Protein AF-A0A974NTB9-F1 (afdb_monomer_lite)

Radius of gyration: 24.03 Å; chains: 1; bounding box: 53×77×72 Å

pLDDT: mean 85.05, std 16.04, range [26.31, 97.0]

Foldseek 3Di:
DKDKDFAQPDAFDKDADPVVRDIDTDDDDPPGGDMKMKDKDKDPDADPPDPPHTWIKIFDIPPCDVVNVQVVVLVVLVVVVVVDVPPQWDFDPVQDADPVRHGDTDHDRDGDDWFFDFAVVNQVQQQQWDWPWKKFKDADPQDDDPPHNVDGDGIDIDIDDDDPVDQDNRNLVVQLVVLLVCCVPGQKMWIWTCGNVDNDIDIWMAGSNGRTTPDQPRGHKDWDFPPPPPPDDDDDDDDGDGTIITTID

Structure (mmCIF, N/CA/C/O backbone):
data_AF-A0A974NTB9-F1
#
_entry.id   AF-A0A974NTB9-F1
#
loop_
_atom_site.group_PDB
_atom_site.id
_atom_site.type_symbol
_atom_site.label_atom_id
_atom_site.label_alt_id
_atom_site.label_comp_id
_atom_site.label_asym_id
_atom_site.label_entity_id
_atom_site.label_seq_id
_atom_site.pdbx_PDB_ins_code
_atom_site.Cartn_x
_atom_site.Cartn_y
_atom_site.Cartn_z
_atom_site.occupancy
_atom_site.B_iso_or_equiv
_atom_site.auth_seq_id
_atom_site.auth_comp_id
_atom_site.auth_asym_id
_atom_site.auth_atom_id
_atom_site.p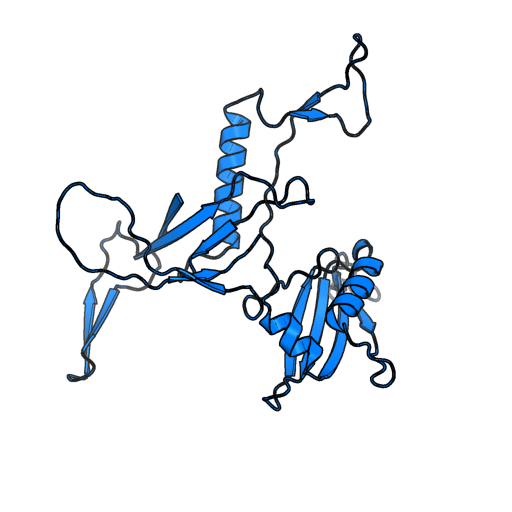dbx_PDB_model_num
ATOM 1 N N . MET A 1 1 ? 0.731 5.681 -18.892 1.00 89.06 1 MET A N 1
ATOM 2 C CA . MET A 1 1 ? 2.210 5.642 -18.924 1.00 89.06 1 MET A CA 1
ATOM 3 C C . MET A 1 1 ? 2.671 4.191 -18.866 1.00 89.06 1 MET A C 1
ATOM 5 O O . MET A 1 1 ? 2.022 3.411 -18.182 1.00 89.06 1 MET A O 1
ATOM 9 N N . LEU A 1 2 ? 3.744 3.827 -19.576 1.00 91.06 2 LEU A N 1
ATOM 10 C CA . LEU A 1 2 ? 4.391 2.510 -19.483 1.00 91.06 2 LEU A CA 1
ATOM 11 C C . LEU A 1 2 ? 5.693 2.658 -18.691 1.00 91.06 2 LEU A C 1
ATOM 13 O O . LEU A 1 2 ? 6.529 3.480 -19.057 1.00 91.06 2 LEU A O 1
ATOM 17 N N . VAL A 1 3 ? 5.868 1.864 -17.638 1.00 89.81 3 VAL A N 1
ATOM 18 C CA . VAL A 1 3 ? 7.123 1.785 -16.877 1.00 89.81 3 VAL A CA 1
ATOM 19 C C . VAL A 1 3 ? 7.758 0.435 -17.153 1.00 89.81 3 VAL A C 1
ATOM 21 O O . VAL A 1 3 ? 7.108 -0.594 -16.982 1.00 89.81 3 VAL A O 1
ATOM 24 N N . ARG A 1 4 ? 9.018 0.440 -17.592 1.00 90.94 4 ARG A N 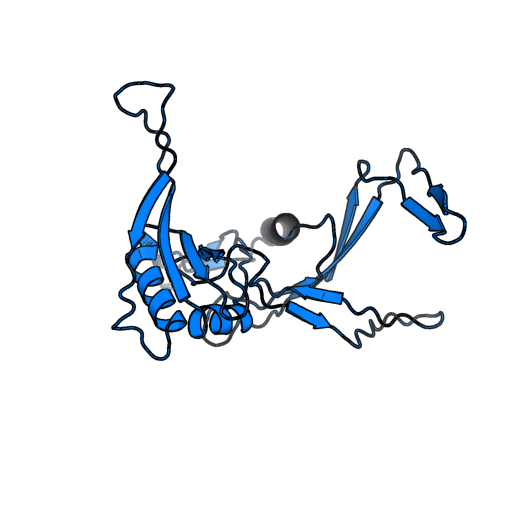1
ATOM 25 C CA . ARG A 1 4 ? 9.790 -0.776 -17.862 1.00 90.94 4 ARG A CA 1
ATOM 26 C C . ARG A 1 4 ? 10.899 -0.908 -16.827 1.00 90.94 4 ARG A C 1
ATOM 28 O O . ARG A 1 4 ? 11.559 0.071 -16.489 1.00 90.94 4 ARG A O 1
ATOM 35 N N . HIS A 1 5 ? 11.074 -2.116 -16.318 1.00 89.50 5 HIS A N 1
ATOM 36 C CA . HIS A 1 5 ? 12.128 -2.490 -15.390 1.00 89.50 5 HIS A CA 1
ATOM 37 C C . HIS A 1 5 ? 12.939 -3.616 -16.025 1.00 89.50 5 HIS A C 1
ATOM 39 O O . HIS A 1 5 ? 12.368 -4.620 -16.451 1.00 89.50 5 HIS A O 1
ATOM 45 N N . SER A 1 6 ? 14.255 -3.436 -16.098 1.00 90.75 6 SER A N 1
ATOM 46 C CA . SER A 1 6 ? 15.184 -4.453 -16.584 1.00 90.75 6 SER A CA 1
ATOM 47 C C . SER A 1 6 ? 16.042 -4.931 -15.420 1.00 90.75 6 SER A C 1
ATOM 49 O O . SER A 1 6 ? 16.684 -4.121 -14.753 1.00 90.75 6 SER A O 1
ATOM 51 N N . ASP A 1 7 ? 16.035 -6.238 -15.170 1.00 90.12 7 ASP A N 1
ATOM 52 C CA . ASP A 1 7 ? 16.796 -6.863 -14.090 1.00 90.12 7 ASP A CA 1
ATOM 53 C C . ASP A 1 7 ? 17.803 -7.869 -14.652 1.00 90.12 7 ASP A C 1
ATOM 55 O O . ASP A 1 7 ? 17.428 -8.906 -15.206 1.00 90.12 7 ASP A O 1
ATOM 59 N N . LYS A 1 8 ? 19.099 -7.599 -14.475 1.00 91.06 8 LYS A N 1
ATOM 60 C CA . LYS A 1 8 ? 20.173 -8.516 -14.889 1.00 91.06 8 LYS A CA 1
ATOM 61 C C . LYS A 1 8 ? 20.174 -9.823 -14.099 1.00 91.06 8 LYS A C 1
ATOM 63 O O . LYS A 1 8 ? 20.576 -10.848 -14.642 1.00 91.06 8 LYS A O 1
ATOM 68 N N . HIS A 1 9 ? 19.680 -9.811 -12.864 1.00 90.12 9 HIS A N 1
ATOM 69 C CA . HIS A 1 9 ? 19.649 -10.966 -11.965 1.00 90.12 9 HIS A CA 1
ATOM 70 C C . HIS A 1 9 ? 18.369 -11.797 -12.072 1.00 90.12 9 HIS A C 1
ATOM 72 O O . HIS A 1 9 ? 18.251 -12.825 -11.407 1.00 90.12 9 HIS A O 1
ATOM 78 N N . SER A 1 10 ? 17.425 -11.385 -12.921 1.00 90.31 10 SER A N 1
ATOM 79 C CA . SER A 1 10 ? 16.253 -12.195 -13.263 1.00 90.31 10 SER A CA 1
ATOM 80 C C . SER A 1 10 ? 16.651 -13.582 -13.787 1.00 90.31 10 SER A C 1
ATOM 82 O O . SER A 1 10 ? 17.777 -13.798 -14.235 1.00 90.31 10 SER A O 1
ATOM 84 N N . ALA A 1 11 ? 15.729 -14.539 -13.755 1.00 90.56 11 ALA A N 1
ATOM 85 C CA . ALA A 1 11 ? 15.963 -15.827 -14.396 1.00 90.56 11 ALA A CA 1
ATOM 86 C C . ALA A 1 11 ? 16.069 -15.681 -15.925 1.00 90.56 11 ALA A C 1
ATOM 88 O O . ALA A 1 11 ? 15.574 -14.716 -16.513 1.00 90.56 11 ALA A O 1
ATOM 89 N N . GLU A 1 12 ? 16.706 -16.662 -16.557 1.00 92.12 12 GLU A N 1
ATOM 90 C CA . GLU A 1 12 ? 16.688 -16.812 -18.011 1.00 92.12 12 GLU A CA 1
ATOM 91 C C . GLU A 1 12 ? 15.272 -17.092 -18.522 1.00 92.12 12 GLU A C 1
ATOM 93 O O . GLU A 1 12 ? 14.427 -17.628 -17.799 1.00 92.12 12 GLU A O 1
ATOM 98 N N . SER A 1 13 ? 15.004 -16.746 -19.783 1.00 91.00 13 SER A N 1
ATOM 99 C CA . SER A 1 13 ? 13.715 -17.079 -20.397 1.00 91.00 13 SER A CA 1
ATOM 100 C C . SER A 1 13 ? 13.677 -18.570 -20.716 1.00 91.00 13 SER A C 1
ATOM 102 O O . SER A 1 13 ? 14.547 -19.073 -21.425 1.00 91.00 13 SER A O 1
ATOM 104 N N . VAL A 1 14 ? 12.672 -19.278 -20.202 1.00 93.75 14 VAL A N 1
ATOM 105 C CA . VAL A 1 14 ? 12.508 -20.722 -20.402 1.00 93.75 14 VAL A CA 1
ATOM 106 C C . VAL A 1 14 ? 11.176 -20.991 -21.088 1.00 93.75 14 VAL A C 1
ATOM 108 O O . VAL A 1 14 ? 10.131 -20.555 -20.606 1.00 93.75 14 VAL A O 1
ATOM 111 N N . TYR A 1 15 ? 11.216 -21.734 -22.192 1.00 94.50 15 TYR A N 1
ATOM 112 C CA . TYR A 1 15 ? 10.028 -22.252 -22.866 1.00 94.50 15 TYR A CA 1
ATOM 113 C C . TYR A 1 15 ? 9.963 -23.760 -22.669 1.00 94.50 15 TYR A C 1
ATOM 115 O O . TYR A 1 15 ? 10.923 -24.466 -22.977 1.00 94.50 15 TYR A O 1
ATOM 123 N N . SER A 1 16 ? 8.838 -24.242 -22.152 1.00 95.50 16 SER A N 1
ATOM 124 C CA . SER A 1 16 ? 8.601 -25.664 -21.911 1.00 95.50 16 SER A CA 1
ATOM 125 C C . SER A 1 16 ? 7.601 -26.213 -22.920 1.00 95.50 16 SER A C 1
ATOM 127 O O . SER A 1 16 ? 6.542 -25.617 -23.127 1.00 95.50 16 SER A O 1
ATOM 129 N N . ASP A 1 17 ? 7.911 -27.365 -23.503 1.00 95.62 17 ASP A N 1
ATOM 130 C CA . ASP A 1 17 ? 6.951 -28.182 -24.234 1.00 95.62 17 ASP A CA 1
ATOM 131 C C . ASP A 1 17 ? 6.450 -29.291 -23.304 1.00 95.62 17 ASP A C 1
ATOM 133 O O . ASP A 1 17 ? 7.157 -30.244 -22.982 1.00 95.62 17 ASP A O 1
ATOM 137 N N . ILE A 1 18 ? 5.204 -29.132 -22.856 1.00 95.62 18 ILE A N 1
ATOM 138 C CA . ILE A 1 18 ? 4.559 -30.023 -21.886 1.00 95.62 18 ILE A CA 1
ATOM 139 C C . ILE A 1 18 ? 4.354 -31.426 -22.475 1.00 95.62 18 ILE A C 1
ATOM 141 O O . ILE A 1 18 ? 4.335 -32.400 -21.729 1.00 95.62 18 ILE A O 1
ATOM 145 N N . LEU A 1 19 ? 4.187 -31.547 -23.798 1.00 95.31 19 LEU A N 1
ATOM 146 C CA . LEU A 1 19 ? 3.919 -32.835 -24.441 1.00 95.31 19 LEU A CA 1
ATOM 147 C C . LEU A 1 19 ? 5.192 -33.668 -24.597 1.00 95.31 19 LEU A C 1
ATOM 149 O O . LEU A 1 19 ? 5.129 -34.890 -24.477 1.00 95.31 19 LEU A O 1
ATOM 153 N N . SER A 1 20 ? 6.327 -33.018 -24.864 1.00 94.31 20 SER A N 1
ATOM 154 C CA . SER A 1 20 ? 7.627 -33.688 -24.979 1.00 94.31 20 SER A CA 1
ATOM 155 C C . SER A 1 20 ? 8.418 -33.750 -23.668 1.00 94.31 20 SER A C 1
ATOM 157 O O . SER A 1 20 ? 9.458 -34.402 -23.641 1.00 94.31 20 SER A O 1
ATOM 159 N N . ASP A 1 21 ? 7.935 -33.107 -22.599 1.00 94.31 21 ASP A N 1
ATOM 160 C CA . ASP A 1 21 ? 8.629 -32.958 -21.308 1.00 94.31 21 ASP A CA 1
ATOM 161 C C . ASP A 1 21 ? 10.043 -32.362 -21.461 1.00 94.31 21 ASP A C 1
ATOM 163 O O . ASP A 1 21 ? 11.003 -32.740 -20.790 1.00 94.31 21 ASP A O 1
ATOM 167 N N . THR A 1 22 ? 10.188 -31.419 -22.397 1.00 96.06 22 THR A N 1
ATOM 168 C CA . THR A 1 22 ? 11.455 -30.726 -22.658 1.00 96.06 22 THR A CA 1
ATOM 169 C C . THR A 1 22 ? 11.338 -29.230 -22.397 1.00 96.06 22 THR A C 1
ATOM 171 O O . THR A 1 22 ? 10.252 -28.643 -22.411 1.00 96.06 22 THR A O 1
ATOM 174 N N . PHE A 1 23 ? 12.476 -28.579 -22.153 1.00 95.81 23 PHE A N 1
ATOM 175 C CA . PHE A 1 23 ? 12.545 -27.127 -22.049 1.00 95.81 23 PHE A CA 1
ATOM 176 C C . PHE A 1 23 ? 13.759 -26.569 -22.788 1.00 95.81 23 PHE A C 1
ATOM 178 O O . PHE A 1 23 ? 14.823 -27.183 -22.829 1.00 95.81 23 PHE A O 1
ATOM 185 N N . THR A 1 24 ? 13.596 -25.374 -23.351 1.00 96.25 24 THR A N 1
ATOM 186 C CA . THR A 1 24 ? 14.675 -24.592 -23.960 1.00 96.25 24 THR A CA 1
ATOM 187 C C . THR A 1 24 ? 14.884 -23.330 -23.138 1.00 96.25 24 THR A C 1
ATOM 189 O O . THR A 1 24 ? 13.954 -22.543 -22.952 1.00 96.25 24 THR A O 1
ATOM 192 N N . ALA A 1 25 ? 16.102 -23.145 -22.632 1.00 94.94 25 ALA A N 1
ATOM 193 C CA . ALA A 1 25 ? 16.510 -21.929 -21.940 1.00 94.94 25 ALA A CA 1
ATOM 194 C C . ALA A 1 25 ? 17.242 -20.993 -22.912 1.00 94.94 25 ALA A C 1
ATOM 196 O O . ALA A 1 25 ? 18.164 -21.412 -23.612 1.00 94.94 25 ALA A O 1
ATOM 197 N N . HIS A 1 26 ? 16.849 -19.724 -22.932 1.00 94.25 26 HIS A N 1
ATOM 198 C CA . HIS A 1 26 ? 17.519 -18.668 -23.684 1.00 94.25 26 HIS A CA 1
ATOM 199 C C . HIS A 1 26 ? 18.378 -17.857 -22.725 1.00 94.25 26 HIS A C 1
ATOM 201 O O . HIS A 1 26 ? 17.842 -17.093 -21.924 1.00 94.25 26 HIS A O 1
ATOM 207 N N . ALA A 1 27 ? 19.694 -18.056 -22.802 1.00 93.12 27 ALA A N 1
ATOM 208 C CA . ALA A 1 27 ? 20.651 -17.341 -21.971 1.00 93.12 27 ALA A CA 1
ATOM 209 C C . ALA A 1 27 ? 20.746 -15.862 -22.376 1.00 93.12 27 ALA A C 1
ATOM 211 O O . ALA A 1 27 ? 20.905 -15.546 -23.556 1.00 93.12 27 ALA A O 1
ATOM 212 N N . LYS A 1 28 ? 20.702 -14.976 -21.386 1.00 94.19 28 LYS A N 1
ATOM 213 C CA . LYS A 1 28 ? 20.945 -13.543 -21.500 1.00 94.19 28 LYS A CA 1
ATOM 214 C C . LYS A 1 28 ? 22.412 -13.268 -21.807 1.00 94.19 28 LYS A C 1
ATOM 216 O O . LYS A 1 28 ? 23.323 -13.865 -21.229 1.00 94.19 28 LYS A O 1
ATOM 221 N N . GLY A 1 29 ? 22.650 -12.287 -22.666 1.00 94.12 29 GLY A N 1
ATOM 222 C CA . GLY A 1 29 ? 23.960 -11.669 -22.830 1.00 94.12 29 GLY A CA 1
ATOM 223 C C . GLY A 1 29 ? 24.414 -10.915 -21.572 1.00 94.12 29 GLY A C 1
ATOM 224 O O . GLY A 1 29 ? 23.617 -10.538 -20.717 1.00 94.12 29 GLY A O 1
ATOM 225 N N . ALA A 1 30 ? 25.711 -10.604 -21.475 1.00 92.81 30 ALA A N 1
ATOM 226 C CA . ALA A 1 30 ? 26.301 -9.939 -20.299 1.00 92.81 30 ALA A CA 1
ATOM 227 C C . ALA A 1 30 ? 25.703 -8.545 -19.978 1.00 92.81 30 ALA A C 1
ATOM 229 O O . ALA A 1 30 ? 25.776 -8.056 -18.844 1.00 92.81 30 ALA A O 1
ATOM 230 N N . ALA A 1 31 ? 25.125 -7.878 -20.980 1.00 92.94 31 ALA A N 1
ATOM 231 C CA . ALA A 1 31 ? 24.449 -6.593 -20.825 1.00 92.94 31 ALA A CA 1
ATOM 232 C C . ALA A 1 31 ? 22.920 -6.715 -20.727 1.00 92.94 31 ALA A C 1
ATOM 234 O O . ALA A 1 31 ? 22.267 -5.727 -20.395 1.00 92.94 31 ALA A O 1
ATOM 235 N N . GLU A 1 32 ? 22.359 -7.895 -20.988 1.00 92.94 32 GLU A N 1
ATOM 236 C CA . GLU A 1 32 ? 20.919 -8.109 -21.062 1.00 92.94 32 GLU A CA 1
ATOM 237 C C . GLU A 1 32 ? 20.326 -8.355 -19.673 1.00 92.94 32 GLU A C 1
ATOM 239 O O . GLU A 1 32 ? 20.941 -8.949 -18.785 1.00 92.94 32 GLU A O 1
ATOM 244 N N . GLY A 1 33 ? 19.106 -7.869 -19.478 1.00 91.88 33 GLY A N 1
ATOM 245 C CA . GLY A 1 33 ? 18.313 -8.110 -18.284 1.00 91.88 33 GLY A CA 1
ATOM 246 C C . GLY A 1 33 ? 16.918 -8.558 -18.682 1.00 91.88 33 GLY A C 1
ATOM 247 O O . GLY A 1 33 ? 16.403 -8.147 -19.721 1.00 91.88 33 GLY A O 1
ATOM 248 N N . GLY A 1 34 ? 16.302 -9.386 -17.845 1.00 90.44 34 GLY A N 1
ATOM 249 C CA . GLY A 1 34 ? 14.900 -9.744 -17.999 1.00 90.44 34 GLY A CA 1
ATOM 250 C C . GLY A 1 34 ? 14.052 -8.487 -17.883 1.00 90.44 34 GLY A C 1
ATOM 251 O O . GLY A 1 34 ? 14.193 -7.713 -16.933 1.00 90.44 34 GLY A O 1
ATOM 252 N N . GLU A 1 35 ? 13.213 -8.261 -18.884 1.00 89.75 35 GLU A N 1
ATOM 253 C CA . GLU A 1 35 ? 12.402 -7.061 -18.980 1.00 89.75 35 GLU A CA 1
ATOM 254 C C . GLU A 1 35 ? 10.986 -7.326 -18.474 1.00 89.75 35 GLU A C 1
ATOM 256 O O . GLU A 1 35 ? 10.346 -8.318 -18.814 1.00 89.75 35 GLU A O 1
ATOM 261 N N . THR A 1 36 ? 10.473 -6.416 -17.656 1.00 90.94 36 THR A N 1
ATOM 262 C CA . THR A 1 36 ? 9.072 -6.393 -17.239 1.00 90.94 36 THR A CA 1
ATOM 263 C C . THR A 1 36 ? 8.514 -4.999 -17.478 1.00 90.94 36 THR A C 1
ATOM 265 O O . THR A 1 36 ? 9.181 -4.003 -17.205 1.00 90.94 36 THR A O 1
ATOM 268 N N . GLY A 1 37 ? 7.288 -4.915 -17.993 1.00 90.75 37 GLY A N 1
ATOM 269 C CA . GLY A 1 37 ? 6.556 -3.664 -18.158 1.00 90.75 37 GLY A CA 1
ATOM 270 C C . GLY A 1 37 ? 5.301 -3.624 -17.293 1.00 90.75 37 GLY A C 1
ATOM 271 O O . GLY A 1 37 ? 4.678 -4.655 -17.056 1.00 90.75 37 GLY A O 1
ATOM 272 N N . VAL A 1 38 ? 4.924 -2.427 -16.850 1.00 91.75 38 VAL A N 1
ATOM 273 C CA . VAL A 1 38 ? 3.636 -2.166 -16.208 1.00 91.75 38 VAL A CA 1
ATOM 274 C C . VAL A 1 38 ? 2.986 -0.917 -16.793 1.00 91.75 38 VAL A C 1
ATOM 276 O O . VAL A 1 38 ? 3.626 0.134 -16.918 1.00 91.75 38 VAL A O 1
ATOM 279 N N . HIS A 1 39 ? 1.703 -1.008 -17.131 1.00 92.19 39 HIS A N 1
ATOM 280 C CA . HIS A 1 39 ? 0.896 0.163 -17.444 1.00 92.19 39 HIS A CA 1
ATOM 281 C C . HIS A 1 39 ? 0.367 0.822 -16.167 1.00 92.19 39 HIS A C 1
ATOM 283 O O . HIS A 1 39 ? -0.218 0.179 -15.294 1.00 92.19 39 HIS A O 1
ATOM 289 N N . ILE A 1 40 ? 0.550 2.137 -16.091 1.00 91.44 40 ILE A N 1
ATOM 290 C CA . ILE A 1 40 ? 0.020 2.993 -15.032 1.00 91.44 40 ILE A CA 1
ATOM 291 C C . ILE A 1 40 ? -0.908 4.017 -15.680 1.00 91.44 40 ILE A C 1
ATOM 293 O O . ILE A 1 40 ? -0.491 4.775 -16.567 1.00 91.44 40 ILE A O 1
ATOM 297 N N . PHE A 1 41 ? -2.157 4.058 -15.229 1.00 91.00 41 PHE A N 1
ATOM 298 C CA . PHE A 1 41 ? -3.133 5.072 -15.616 1.00 91.00 41 PHE A CA 1
ATOM 299 C C . PHE A 1 41 ? -3.398 5.975 -14.418 1.00 91.00 41 PHE A C 1
ATOM 301 O O . PHE A 1 41 ? -3.751 5.487 -13.350 1.00 91.00 41 PHE A O 1
ATOM 308 N N . LEU A 1 42 ? -3.223 7.281 -14.601 1.00 89.50 42 LEU A N 1
ATOM 309 C CA . LEU A 1 42 ? -3.410 8.293 -13.565 1.00 89.50 42 LEU A CA 1
ATOM 310 C C . LEU A 1 42 ? -4.496 9.261 -14.025 1.00 89.50 42 LEU A C 1
ATOM 312 O O . LEU A 1 42 ? -4.397 9.835 -15.109 1.00 89.50 42 LEU A O 1
ATOM 316 N N . SER A 1 43 ? -5.525 9.439 -13.205 1.00 89.44 43 SER A N 1
ATOM 317 C CA . SER A 1 43 ? -6.460 10.549 -13.352 1.00 89.44 43 SER A CA 1
ATOM 318 C C . SER A 1 43 ? -5.800 11.812 -12.823 1.00 89.44 43 SER A C 1
ATOM 320 O O . SER A 1 43 ? -5.403 11.854 -11.663 1.00 89.44 43 SER A O 1
ATOM 322 N N . LEU A 1 44 ? -5.730 12.854 -13.649 1.00 87.12 44 LEU A N 1
ATOM 323 C CA . LEU A 1 44 ? -5.319 14.192 -13.207 1.00 87.12 44 LEU A CA 1
ATOM 324 C C . LEU A 1 44 ? -6.475 14.970 -12.563 1.00 87.12 44 LEU A C 1
ATOM 326 O O . LEU A 1 44 ? -6.266 16.042 -12.005 1.00 87.12 44 LEU A O 1
ATOM 330 N N . ALA A 1 45 ? -7.697 14.437 -12.633 1.00 89.50 45 ALA A N 1
ATOM 331 C CA . ALA A 1 45 ? -8.825 14.955 -11.879 1.00 89.50 45 ALA A CA 1
ATOM 332 C C . ALA A 1 45 ? -8.821 14.334 -10.472 1.00 89.50 45 ALA A C 1
ATOM 334 O O . ALA A 1 45 ? -8.736 13.097 -10.372 1.00 89.50 45 ALA A O 1
ATOM 335 N N . PRO A 1 46 ? -8.915 15.154 -9.408 1.00 87.31 46 PRO A N 1
ATOM 336 C CA . PRO A 1 46 ? -9.033 14.643 -8.055 1.00 87.31 46 PRO A CA 1
ATOM 337 C C . PRO A 1 46 ? -10.362 13.904 -7.872 1.00 87.31 46 PRO A C 1
ATOM 339 O O . PRO A 1 46 ? -11.342 14.142 -8.583 1.00 87.31 46 PRO A O 1
ATOM 342 N N . GLU A 1 47 ? -10.398 13.000 -6.901 1.00 84.06 47 GLU A N 1
ATOM 343 C CA . GLU A 1 47 ? -11.614 12.308 -6.502 1.00 84.06 47 GLU A CA 1
ATOM 344 C C . GLU A 1 47 ? -12.636 13.300 -5.929 1.00 84.06 47 GLU A C 1
ATOM 346 O O . GLU A 1 47 ? -12.297 14.276 -5.251 1.00 84.06 47 GLU A O 1
ATOM 351 N N . ALA A 1 48 ? -13.917 13.052 -6.208 1.00 84.38 48 ALA A N 1
ATOM 352 C CA . ALA A 1 48 ? -14.989 13.902 -5.718 1.00 84.38 48 ALA A CA 1
ATOM 353 C C . ALA A 1 48 ? -14.944 13.997 -4.184 1.00 84.38 48 ALA A C 1
ATOM 355 O O . ALA A 1 48 ? -14.861 12.987 -3.488 1.00 84.38 48 ALA A O 1
ATOM 356 N N . ALA A 1 49 ? -15.031 15.225 -3.671 1.00 81.44 49 ALA A N 1
ATOM 357 C CA . ALA A 1 49 ? -15.040 15.554 -2.244 1.00 81.44 49 ALA A CA 1
ATOM 358 C C . ALA A 1 49 ? -13.751 15.248 -1.450 1.00 81.44 49 ALA A C 1
ATOM 360 O O . ALA A 1 49 ? -13.735 15.500 -0.245 1.00 81.44 49 ALA A O 1
ATOM 361 N N . ILE A 1 50 ? -12.668 14.769 -2.080 1.00 80.38 50 ILE A N 1
ATOM 362 C CA . ILE A 1 50 ? -11.393 14.513 -1.391 1.00 80.38 50 ILE A CA 1
ATOM 363 C C . ILE A 1 50 ? -10.263 15.259 -2.117 1.00 80.38 50 ILE A C 1
ATOM 365 O O . ILE A 1 50 ? -9.771 14.789 -3.146 1.00 80.38 50 ILE A O 1
ATOM 369 N N . PRO A 1 51 ? -9.830 16.429 -1.607 1.00 80.06 51 PRO A N 1
ATOM 370 C CA . PRO A 1 51 ? -8.749 17.180 -2.231 1.00 80.06 51 PRO A CA 1
ATOM 371 C C . PRO A 1 51 ? -7.447 16.374 -2.201 1.00 80.06 51 PRO A C 1
ATOM 373 O O . PRO A 1 51 ? -7.181 15.636 -1.254 1.00 80.06 51 PRO A O 1
ATOM 376 N N . ASN A 1 52 ? -6.623 16.542 -3.236 1.00 83.69 52 ASN A N 1
ATOM 377 C CA . ASN A 1 52 ? -5.307 15.907 -3.374 1.00 83.69 52 ASN A CA 1
ATOM 378 C C . ASN A 1 52 ? -5.310 14.367 -3.396 1.00 83.69 52 ASN A C 1
ATOM 380 O O . ASN A 1 52 ? -4.248 13.758 -3.284 1.00 83.69 52 ASN A O 1
ATOM 384 N N . ARG A 1 53 ? -6.472 13.728 -3.580 1.00 86.56 53 ARG A N 1
ATOM 385 C CA . ARG A 1 53 ? -6.575 12.294 -3.860 1.00 86.56 53 ARG A CA 1
ATOM 386 C C . ARG A 1 53 ? -6.892 12.091 -5.329 1.00 86.56 53 ARG A C 1
ATOM 388 O O . ARG A 1 53 ? -7.841 12.674 -5.838 1.00 86.56 53 ARG A O 1
ATOM 395 N N . TYR A 1 54 ? -6.113 11.252 -5.996 1.00 89.88 54 TYR A N 1
ATOM 396 C CA . TYR A 1 54 ? -6.230 10.997 -7.427 1.00 89.88 54 TYR A CA 1
ATOM 397 C C . TYR A 1 54 ? -6.420 9.505 -7.679 1.00 89.88 54 TYR A C 1
ATOM 399 O O . TYR A 1 54 ? -5.975 8.666 -6.901 1.00 89.88 54 TYR A O 1
ATOM 407 N N . THR A 1 55 ? -7.102 9.168 -8.772 1.00 88.56 55 THR A N 1
ATOM 408 C CA . THR A 1 55 ? -7.318 7.764 -9.140 1.00 88.56 55 THR A CA 1
ATOM 409 C C . THR A 1 55 ? -6.123 7.228 -9.906 1.00 88.56 55 THR A C 1
ATOM 411 O O . THR A 1 55 ? -5.761 7.785 -10.942 1.00 88.56 55 THR A O 1
ATOM 414 N N . CYS A 1 56 ? -5.563 6.114 -9.438 1.00 90.25 56 CYS A N 1
ATOM 415 C CA . CYS A 1 56 ? -4.527 5.376 -10.142 1.00 90.25 56 CYS A CA 1
ATOM 416 C C . CYS A 1 56 ? -4.972 3.933 -10.403 1.00 90.25 56 CYS A C 1
ATOM 418 O O . CYS A 1 56 ? -5.563 3.266 -9.551 1.00 90.25 56 CYS A O 1
ATOM 420 N N . ILE A 1 57 ? -4.680 3.448 -11.606 1.00 91.06 57 ILE A N 1
ATOM 421 C CA . ILE A 1 57 ? -4.860 2.056 -11.999 1.00 91.06 57 ILE A CA 1
ATOM 422 C C . ILE A 1 57 ? -3.484 1.520 -12.364 1.00 91.06 57 ILE A C 1
ATOM 424 O O . ILE A 1 57 ? -2.825 2.038 -13.270 1.00 91.06 57 ILE A O 1
ATOM 428 N N . ILE A 1 58 ? -3.070 0.470 -11.660 1.00 91.00 58 ILE A N 1
ATOM 429 C CA . ILE A 1 58 ? -1.775 -0.170 -11.849 1.00 91.00 58 ILE A CA 1
ATOM 430 C C . ILE A 1 58 ? -2.019 -1.575 -12.382 1.00 91.00 58 ILE A C 1
ATOM 432 O O . ILE A 1 58 ? -2.679 -2.398 -11.741 1.00 91.00 58 ILE A O 1
ATOM 436 N N . GLU A 1 59 ? -1.487 -1.861 -13.564 1.00 89.94 59 GLU A N 1
ATOM 437 C CA . GLU A 1 59 ? -1.451 -3.223 -14.079 1.00 89.94 59 GLU A CA 1
ATOM 438 C C . GLU A 1 59 ? -0.621 -4.122 -13.151 1.00 89.94 59 GLU A C 1
ATOM 440 O O . GLU A 1 59 ? 0.435 -3.742 -12.646 1.00 89.94 59 GLU A O 1
ATOM 445 N N . LYS A 1 60 ? -1.093 -5.342 -12.892 1.00 87.25 60 LYS A N 1
ATOM 446 C CA . LYS A 1 60 ? -0.325 -6.284 -12.083 1.00 87.25 60 LYS A CA 1
ATOM 447 C C . LYS A 1 60 ? 0.724 -6.983 -12.950 1.00 87.25 60 LYS A C 1
ATOM 449 O O . LYS A 1 60 ? 0.374 -7.816 -13.778 1.00 87.25 60 LYS A O 1
ATOM 454 N N . ALA A 1 61 ? 2.000 -6.698 -12.696 1.00 87.31 61 ALA A N 1
ATOM 455 C CA . ALA A 1 61 ? 3.138 -7.355 -13.337 1.00 87.31 61 ALA A CA 1
ATOM 456 C C . ALA A 1 61 ? 4.065 -8.000 -12.292 1.00 87.31 61 ALA A C 1
ATOM 458 O O . ALA A 1 61 ? 4.276 -7.455 -11.206 1.00 87.31 61 ALA A O 1
ATOM 459 N N . ALA A 1 62 ? 4.615 -9.176 -12.602 1.00 84.19 62 ALA A N 1
ATOM 460 C CA . ALA A 1 62 ? 5.591 -9.834 -11.733 1.00 84.19 62 ALA A CA 1
ATOM 461 C C . ALA A 1 62 ? 6.886 -9.009 -11.667 1.00 84.19 62 ALA A C 1
ATOM 463 O O . ALA A 1 62 ? 7.319 -8.473 -12.673 1.00 84.19 62 ALA A O 1
ATOM 464 N N . GLY A 1 63 ? 7.510 -8.885 -10.496 1.00 83.75 63 GLY A N 1
ATOM 465 C CA . GLY A 1 63 ? 8.777 -8.150 -10.353 1.00 83.75 63 GLY A CA 1
ATOM 466 C C . GLY A 1 63 ? 8.655 -6.623 -10.247 1.00 83.75 63 GLY A C 1
ATOM 467 O O . GLY A 1 63 ? 9.614 -5.981 -9.826 1.00 83.75 63 GLY A O 1
ATOM 468 N N . ILE A 1 64 ? 7.486 -6.025 -10.515 1.00 88.69 64 ILE A N 1
ATOM 469 C CA . ILE A 1 64 ? 7.252 -4.589 -10.287 1.00 88.69 64 ILE A CA 1
ATOM 470 C C . ILE A 1 64 ? 6.273 -4.402 -9.130 1.00 88.69 64 ILE A C 1
ATOM 472 O O . ILE A 1 64 ? 5.058 -4.532 -9.269 1.00 88.69 64 ILE A O 1
ATOM 476 N N . SER A 1 65 ? 6.819 -4.083 -7.956 1.00 89.00 65 SER A N 1
ATOM 477 C CA . SER A 1 65 ? 6.011 -3.779 -6.775 1.00 89.00 65 SER A CA 1
ATOM 478 C C . SER A 1 65 ? 5.413 -2.371 -6.851 1.00 89.00 65 SER A C 1
ATOM 480 O O . SER A 1 65 ? 6.003 -1.454 -7.426 1.00 89.00 65 SER A O 1
ATOM 482 N N . VAL A 1 66 ? 4.288 -2.147 -6.170 1.00 86.94 66 VAL A N 1
ATOM 483 C CA . VAL A 1 66 ? 3.740 -0.789 -6.013 1.00 86.94 66 VAL A CA 1
ATOM 484 C C . VAL A 1 66 ? 4.700 0.135 -5.273 1.00 86.94 66 VAL A C 1
ATOM 486 O O . VAL A 1 66 ? 4.757 1.320 -5.579 1.00 86.94 66 VAL A O 1
ATOM 489 N N . THR A 1 67 ? 5.522 -0.388 -4.363 1.00 89.88 67 THR A N 1
ATOM 490 C CA . THR A 1 67 ? 6.582 0.401 -3.723 1.00 89.88 67 THR A CA 1
ATOM 491 C C . THR A 1 67 ? 7.575 0.934 -4.756 1.00 89.88 67 THR A C 1
ATOM 493 O O . THR A 1 67 ? 7.991 2.088 -4.660 1.00 89.88 67 THR A O 1
ATOM 496 N N . THR A 1 68 ? 7.930 0.123 -5.758 1.00 91.12 68 THR A N 1
ATOM 497 C CA . THR A 1 68 ? 8.789 0.530 -6.881 1.00 91.12 68 THR A CA 1
ATOM 498 C C . THR A 1 68 ? 8.118 1.633 -7.694 1.00 91.12 68 THR A C 1
ATOM 500 O O . THR A 1 68 ? 8.736 2.663 -7.946 1.00 91.12 68 THR A O 1
ATOM 503 N N . ILE A 1 69 ? 6.834 1.464 -8.022 1.00 92.44 69 ILE A N 1
ATOM 504 C CA . ILE A 1 69 ? 6.048 2.464 -8.758 1.00 92.44 69 ILE A CA 1
ATOM 505 C C . ILE A 1 69 ? 5.955 3.780 -7.979 1.00 92.44 69 ILE A C 1
ATOM 507 O O . ILE A 1 69 ? 6.237 4.837 -8.529 1.00 92.44 69 ILE A O 1
ATOM 511 N N . ARG A 1 70 ? 5.640 3.730 -6.682 1.00 93.31 70 ARG A N 1
ATOM 512 C CA . ARG A 1 70 ? 5.579 4.909 -5.811 1.00 93.31 70 ARG A CA 1
ATOM 513 C C . ARG A 1 70 ? 6.917 5.644 -5.756 1.00 93.31 70 ARG A C 1
ATOM 515 O O . ARG A 1 70 ? 6.941 6.868 -5.804 1.00 93.31 70 ARG A O 1
ATOM 522 N N . ARG A 1 71 ? 8.036 4.919 -5.642 1.00 93.69 71 ARG A N 1
ATOM 523 C CA . ARG A 1 71 ? 9.382 5.521 -5.671 1.00 93.69 71 ARG A CA 1
ATOM 524 C C . ARG A 1 71 ? 9.658 6.195 -7.010 1.00 93.69 71 ARG A C 1
ATOM 526 O O . ARG A 1 71 ? 10.158 7.310 -7.015 1.00 93.69 71 ARG A O 1
ATOM 533 N N . PHE A 1 72 ? 9.299 5.540 -8.112 1.00 93.88 72 PHE A N 1
ATOM 534 C CA . PHE A 1 72 ? 9.437 6.096 -9.453 1.00 93.88 72 PHE A CA 1
ATOM 535 C C . PHE A 1 72 ? 8.615 7.383 -9.627 1.00 93.88 72 PHE A C 1
ATOM 537 O O . PHE A 1 72 ? 9.170 8.404 -10.012 1.00 93.88 72 PHE A O 1
ATOM 544 N N . LEU A 1 73 ? 7.330 7.381 -9.262 1.00 93.75 73 LEU A N 1
ATOM 545 C CA . LEU A 1 73 ? 6.477 8.573 -9.364 1.00 93.75 73 LEU A CA 1
ATOM 546 C C . LEU A 1 73 ? 6.957 9.720 -8.462 1.00 93.75 73 LEU A C 1
ATOM 548 O O . LEU A 1 73 ? 6.984 10.867 -8.894 1.00 93.75 73 LEU A O 1
ATOM 552 N N . ASN A 1 74 ? 7.387 9.418 -7.233 1.00 94.81 74 ASN A N 1
ATOM 553 C CA . ASN A 1 74 ? 7.993 10.421 -6.353 1.00 94.81 74 ASN A CA 1
ATOM 554 C C . ASN A 1 74 ? 9.297 10.981 -6.922 1.00 94.81 74 ASN A C 1
ATOM 556 O O . ASN A 1 74 ? 9.588 12.154 -6.713 1.00 94.81 74 ASN A O 1
ATOM 560 N N . ARG A 1 75 ? 10.078 10.167 -7.644 1.00 95.69 75 ARG A N 1
ATOM 561 C CA . ARG A 1 75 ? 11.275 10.654 -8.326 1.00 95.69 75 ARG A CA 1
ATOM 562 C C . ARG A 1 75 ? 10.918 11.638 -9.438 1.00 95.69 75 ARG A C 1
ATOM 564 O O . ARG A 1 75 ? 11.523 12.695 -9.470 1.00 95.69 75 ARG A O 1
ATOM 571 N N . LEU A 1 76 ? 9.901 11.347 -10.253 1.00 93.38 76 LEU A N 1
ATOM 572 C CA . LEU A 1 76 ? 9.432 12.278 -11.290 1.00 93.38 76 LEU A CA 1
ATOM 573 C C . LEU A 1 76 ? 8.989 13.626 -10.705 1.00 93.38 76 LEU A C 1
ATOM 575 O O . LEU A 1 76 ? 9.310 14.670 -11.255 1.00 93.38 76 LEU A O 1
ATOM 579 N N . ILE A 1 77 ? 8.285 13.610 -9.571 1.00 92.62 77 ILE A N 1
ATOM 580 C CA . ILE A 1 77 ? 7.905 14.842 -8.862 1.00 92.62 77 ILE A CA 1
ATOM 581 C C . ILE A 1 77 ? 9.127 15.588 -8.335 1.00 92.62 77 ILE A C 1
ATOM 583 O O . ILE A 1 77 ? 9.153 16.812 -8.366 1.00 92.62 77 ILE A O 1
ATOM 587 N N . HIS A 1 78 ? 10.115 14.862 -7.817 1.00 94.44 78 HIS A N 1
ATOM 588 C CA . HIS A 1 78 ? 11.353 15.464 -7.342 1.00 94.44 78 HIS A CA 1
ATOM 589 C C . HIS A 1 78 ? 12.139 16.112 -8.485 1.00 94.44 78 HIS A C 1
ATOM 591 O O . HIS A 1 78 ? 12.670 17.199 -8.299 1.00 94.44 78 HIS A O 1
ATOM 597 N N . ASP A 1 79 ? 12.195 15.465 -9.649 1.00 94.88 79 ASP A N 1
ATOM 598 C CA . ASP A 1 79 ? 12.848 16.017 -10.837 1.00 94.88 79 ASP A CA 1
ATOM 599 C C . ASP A 1 79 ? 12.131 17.308 -11.288 1.00 94.88 79 ASP A C 1
ATOM 601 O O . ASP A 1 79 ? 12.778 18.340 -11.421 1.00 94.88 79 ASP A O 1
ATOM 605 N N . GLU A 1 80 ? 10.794 17.306 -11.377 1.00 92.81 80 GLU A N 1
ATOM 606 C CA . GLU A 1 80 ? 10.002 18.515 -11.681 1.00 92.81 80 GLU A CA 1
ATOM 607 C C . GLU A 1 80 ? 10.210 19.623 -10.639 1.00 92.81 80 GLU A C 1
ATOM 609 O O . GLU A 1 80 ? 10.351 20.797 -10.978 1.00 92.81 80 GLU A O 1
ATOM 614 N N . TYR A 1 81 ? 10.249 19.248 -9.355 1.00 92.50 81 TYR A N 1
ATOM 615 C CA . TYR A 1 81 ? 10.531 20.187 -8.282 1.00 92.50 81 TYR A CA 1
ATOM 616 C C . TYR A 1 81 ? 11.890 20.838 -8.510 1.00 92.50 81 TYR A C 1
ATOM 618 O O . TYR A 1 81 ? 11.967 22.054 -8.420 1.00 92.50 81 TYR A O 1
ATOM 626 N N . ASP A 1 82 ? 12.947 20.082 -8.806 1.00 94.12 82 ASP A N 1
ATOM 627 C CA . ASP A 1 82 ? 14.292 20.628 -9.016 1.00 94.12 82 ASP A CA 1
ATOM 628 C C . ASP A 1 82 ? 14.394 21.503 -10.280 1.00 94.12 82 ASP A C 1
ATOM 630 O O . ASP A 1 82 ? 15.114 22.506 -10.263 1.00 94.12 82 ASP A O 1
ATOM 634 N N . GLU A 1 83 ? 13.669 21.153 -11.347 1.00 95.38 83 GLU A N 1
ATOM 635 C CA . GLU A 1 83 ? 13.706 21.837 -12.646 1.00 95.38 83 GLU A CA 1
ATOM 636 C C . GLU A 1 83 ? 12.918 23.160 -12.671 1.00 95.38 83 GLU A C 1
ATOM 638 O O . GLU A 1 83 ? 13.421 24.153 -13.207 1.00 95.38 83 GLU A O 1
ATOM 643 N N . ASP A 1 84 ? 11.722 23.218 -12.070 1.00 92.44 84 ASP A N 1
ATOM 644 C CA . ASP A 1 84 ? 10.885 24.425 -12.040 1.00 92.44 84 ASP A CA 1
ATOM 645 C C . ASP A 1 84 ? 10.793 25.030 -10.623 1.00 92.44 84 ASP A C 1
ATOM 647 O O . ASP A 1 84 ? 10.069 24.518 -9.763 1.00 92.44 84 ASP A O 1
ATOM 651 N N . PRO A 1 85 ? 11.441 26.183 -10.355 1.00 88.50 85 PRO A N 1
ATOM 652 C CA . PRO A 1 85 ? 11.385 26.838 -9.051 1.00 88.50 85 PRO A CA 1
ATOM 653 C C . PRO A 1 85 ? 10.017 27.445 -8.711 1.00 88.50 85 PRO A C 1
ATOM 655 O O . PRO A 1 85 ? 9.818 27.856 -7.565 1.00 88.50 85 PRO A O 1
ATOM 658 N N . THR A 1 86 ? 9.098 27.538 -9.676 1.00 87.94 86 THR A N 1
ATOM 659 C CA . THR A 1 86 ? 7.732 28.041 -9.477 1.00 87.94 86 THR A CA 1
ATOM 660 C C . THR A 1 86 ? 6.721 26.928 -9.194 1.00 87.94 86 THR A C 1
ATOM 662 O O . THR A 1 86 ? 5.630 27.205 -8.681 1.00 87.94 86 THR A O 1
ATOM 665 N N . SER A 1 87 ? 7.101 25.673 -9.443 1.00 88.88 87 SER A N 1
ATOM 666 C CA . SER A 1 87 ? 6.290 24.499 -9.148 1.00 88.88 87 SER A CA 1
ATOM 667 C C . SER A 1 87 ? 6.060 24.321 -7.638 1.00 88.88 87 SER A C 1
ATOM 669 O O . SER A 1 87 ? 6.813 24.807 -6.788 1.00 88.88 87 SER A O 1
ATOM 671 N N . PHE A 1 88 ? 4.970 23.627 -7.295 1.00 89.19 88 PHE A N 1
ATOM 672 C CA . PHE A 1 88 ? 4.675 23.150 -5.935 1.00 89.19 88 PHE A CA 1
ATOM 673 C C . PHE A 1 88 ? 4.766 24.213 -4.821 1.00 89.19 88 PHE A C 1
ATOM 675 O O . PHE A 1 88 ? 5.315 23.983 -3.741 1.00 89.19 88 PHE A O 1
ATOM 682 N N . SER A 1 89 ? 4.199 25.390 -5.084 1.00 88.81 89 SER A N 1
ATOM 683 C CA . SER A 1 89 ? 4.055 26.461 -4.095 1.00 88.81 89 SER A CA 1
ATOM 684 C C . SER A 1 89 ? 2.710 26.368 -3.373 1.00 88.81 89 SER A C 1
ATOM 686 O O . SER A 1 89 ? 1.655 26.399 -4.008 1.00 88.81 89 SER A O 1
ATOM 688 N N . TYR A 1 90 ? 2.735 26.319 -2.041 1.00 87.38 90 TYR A N 1
ATOM 689 C CA . TYR A 1 90 ? 1.549 26.195 -1.188 1.00 87.38 90 TYR A CA 1
ATOM 690 C C . TYR A 1 90 ? 1.462 27.353 -0.187 1.00 87.38 90 TYR A C 1
ATOM 692 O O . TYR A 1 90 ? 2.483 27.950 0.148 1.00 87.38 90 TYR A O 1
ATOM 700 N N . PRO A 1 91 ? 0.265 27.699 0.318 1.00 88.31 91 PRO A N 1
ATOM 701 C CA . PRO A 1 91 ? 0.140 28.665 1.404 1.00 88.31 91 PRO A CA 1
ATOM 702 C C . PRO A 1 91 ? 0.949 28.222 2.628 1.00 88.31 91 PRO A C 1
ATOM 704 O O . PRO A 1 91 ? 0.804 27.088 3.084 1.00 88.31 91 PRO A O 1
ATOM 707 N N . HIS A 1 92 ? 1.770 29.119 3.177 1.00 86.62 92 HIS A N 1
ATOM 708 C CA . HIS A 1 92 ? 2.590 28.837 4.353 1.00 86.62 92 HIS A CA 1
ATOM 709 C C . HIS A 1 92 ? 1.693 28.357 5.516 1.00 86.62 92 HIS A C 1
ATOM 711 O O . HIS A 1 92 ? 0.738 29.061 5.869 1.00 86.62 92 HIS A O 1
ATOM 717 N N . PRO A 1 93 ? 1.989 27.218 6.173 1.00 79.69 93 PRO A N 1
ATOM 718 C CA . PRO A 1 93 ? 1.088 26.587 7.148 1.00 79.69 93 PRO A CA 1
ATOM 719 C C . PRO A 1 93 ? 0.800 27.474 8.368 1.00 79.69 93 PRO A C 1
ATOM 721 O O . PRO A 1 93 ? -0.299 27.459 8.912 1.00 79.69 93 PRO A O 1
ATOM 724 N N . GLY A 1 94 ? 1.762 28.315 8.760 1.00 85.19 94 GLY A N 1
ATOM 725 C CA . GLY A 1 94 ? 1.586 29.337 9.802 1.00 85.19 94 GLY A CA 1
ATOM 726 C C . GLY A 1 94 ? 0.728 30.553 9.411 1.00 85.19 94 GLY A C 1
ATOM 727 O O . GLY A 1 94 ? 0.640 31.495 10.192 1.00 85.19 94 GLY A O 1
ATOM 728 N N . GLY A 1 95 ? 0.154 30.593 8.202 1.00 85.38 95 GLY A N 1
ATOM 729 C CA . GLY A 1 95 ? -0.702 31.693 7.740 1.00 85.38 95 GLY A CA 1
ATOM 730 C C . GLY A 1 95 ? 0.020 33.035 7.588 1.00 85.38 95 GLY A C 1
ATOM 731 O O . GLY A 1 95 ? -0.626 34.086 7.604 1.00 85.38 95 GLY A O 1
ATOM 732 N N . GLN A 1 96 ? 1.353 33.012 7.465 1.00 90.06 96 GLN A N 1
ATOM 733 C CA . GLN A 1 96 ? 2.160 34.217 7.316 1.00 90.06 96 GLN A CA 1
ATOM 734 C C . GLN A 1 96 ? 1.674 35.032 6.119 1.00 90.06 96 GLN A C 1
ATOM 736 O O . GLN A 1 96 ? 1.278 34.485 5.090 1.00 90.06 96 GLN A O 1
ATOM 741 N N . ARG A 1 97 ? 1.698 36.357 6.252 1.00 91.56 97 ARG A N 1
ATOM 742 C CA . ARG A 1 97 ? 1.308 37.273 5.182 1.00 91.56 97 ARG A CA 1
ATOM 743 C C . ARG A 1 97 ? 2.511 38.075 4.723 1.00 91.56 97 ARG A C 1
ATOM 745 O O . ARG A 1 97 ? 3.324 38.535 5.518 1.00 91.56 97 ARG A O 1
ATOM 752 N N . THR A 1 98 ? 2.596 38.261 3.418 1.00 89.69 98 THR A N 1
ATOM 753 C CA . THR A 1 98 ? 3.512 39.206 2.784 1.00 89.69 98 THR A CA 1
ATOM 754 C C . THR A 1 98 ? 3.191 40.638 3.229 1.00 89.69 98 THR A C 1
ATOM 756 O O . THR A 1 98 ? 2.078 40.928 3.674 1.00 89.69 98 THR A O 1
ATOM 759 N N . ARG A 1 99 ? 4.130 41.578 3.044 1.00 88.31 99 ARG A N 1
ATOM 760 C CA . ARG A 1 99 ? 3.907 43.015 3.326 1.00 88.31 99 ARG A CA 1
ATOM 761 C C . ARG A 1 99 ? 2.699 43.606 2.579 1.00 88.31 99 ARG A C 1
ATOM 763 O O . ARG A 1 99 ? 2.118 44.576 3.041 1.00 88.31 99 ARG A O 1
ATOM 770 N N . ALA A 1 100 ? 2.306 43.000 1.457 1.00 90.00 100 ALA A N 1
ATOM 771 C CA . ALA A 1 100 ? 1.133 43.370 0.665 1.00 90.00 100 ALA A CA 1
ATOM 772 C C . ALA A 1 100 ? -0.184 42.736 1.169 1.00 90.00 100 ALA A C 1
ATOM 774 O O . ALA A 1 100 ? -1.200 42.791 0.481 1.00 90.00 100 ALA A O 1
ATOM 775 N N . GLY A 1 101 ? -0.175 42.069 2.328 1.00 88.81 101 GLY A N 1
ATOM 776 C CA . GLY A 1 101 ? -1.353 41.451 2.944 1.00 88.81 101 GLY A CA 1
ATOM 777 C C . GLY A 1 101 ? -1.797 40.116 2.330 1.00 88.81 101 GLY A C 1
ATOM 778 O O . GLY A 1 101 ? -2.730 39.504 2.849 1.00 88.81 101 GLY A O 1
ATOM 779 N N . LYS A 1 102 ? -1.133 39.629 1.271 1.00 90.38 102 LYS A N 1
ATOM 780 C CA . LYS A 1 102 ? -1.380 38.302 0.672 1.00 90.38 102 LYS A CA 1
ATOM 781 C C . LYS A 1 102 ? -0.736 37.197 1.504 1.00 90.38 102 LYS A C 1
ATOM 783 O O . LYS A 1 102 ? 0.329 37.432 2.070 1.00 90.38 102 LYS A O 1
ATOM 788 N N . VAL A 1 103 ? -1.334 36.005 1.535 1.00 90.00 103 VAL A N 1
ATOM 789 C CA . VAL A 1 103 ? -0.735 34.820 2.176 1.00 90.00 103 VAL A CA 1
ATOM 790 C C . VAL A 1 103 ? 0.616 34.519 1.524 1.00 90.00 103 VAL A C 1
ATOM 792 O O . VAL A 1 103 ? 0.730 34.524 0.299 1.00 90.00 103 VAL A O 1
ATOM 795 N N . ALA A 1 104 ? 1.648 34.343 2.344 1.00 91.00 104 ALA A N 1
ATOM 796 C CA . ALA A 1 104 ? 2.971 33.947 1.896 1.00 91.00 104 ALA A CA 1
ATOM 797 C C . ALA A 1 104 ? 2.895 32.521 1.344 1.00 91.00 104 ALA A C 1
ATOM 799 O O . ALA A 1 104 ? 2.287 31.647 1.962 1.00 91.00 104 ALA A O 1
ATOM 800 N N . MET A 1 105 ? 3.490 32.312 0.176 1.00 90.19 105 MET A N 1
ATOM 801 C CA . MET A 1 105 ? 3.600 30.995 -0.436 1.00 90.19 105 MET A CA 1
ATOM 802 C C . MET A 1 105 ? 4.973 30.421 -0.098 1.00 90.19 105 MET A C 1
ATOM 804 O O . MET A 1 105 ? 5.972 31.138 -0.157 1.00 90.19 105 MET A O 1
ATOM 808 N N . GLU A 1 106 ? 5.013 29.146 0.254 1.00 90.19 106 GLU A N 1
ATOM 809 C CA . GLU A 1 106 ? 6.225 28.385 0.516 1.00 90.19 106 GLU A CA 1
ATOM 810 C C . GLU A 1 106 ? 6.310 27.235 -0.486 1.00 90.19 106 GLU A C 1
ATOM 812 O O . GLU A 1 106 ? 5.306 26.595 -0.812 1.00 90.19 106 GLU A O 1
ATOM 817 N N . ARG A 1 107 ? 7.511 26.998 -1.011 1.00 89.94 107 ARG A N 1
ATOM 818 C CA . ARG A 1 107 ? 7.765 25.894 -1.931 1.00 89.94 107 ARG A CA 1
ATOM 819 C C . ARG A 1 107 ? 7.998 24.624 -1.120 1.00 89.94 107 ARG A C 1
ATOM 821 O O . ARG A 1 107 ? 8.846 24.599 -0.231 1.00 89.94 107 ARG A O 1
ATOM 828 N N . CYS A 1 108 ? 7.240 23.576 -1.422 1.00 90.50 108 CYS A N 1
ATOM 829 C CA . CYS A 1 108 ? 7.320 22.305 -0.709 1.00 90.50 108 CYS A CA 1
ATOM 830 C C . CYS A 1 108 ? 7.340 21.152 -1.706 1.00 90.50 108 CYS A C 1
ATOM 832 O O . CYS A 1 108 ? 6.536 21.130 -2.633 1.00 90.50 108 CYS A O 1
ATOM 834 N N . LEU A 1 109 ? 8.218 20.171 -1.495 1.00 91.12 109 LEU A N 1
ATOM 835 C CA . LEU A 1 109 ? 8.250 18.952 -2.299 1.00 91.12 109 LEU A CA 1
ATOM 836 C C . LEU A 1 109 ? 7.063 18.053 -1.906 1.00 91.12 109 LEU A C 1
ATOM 838 O O . LEU A 1 109 ? 7.050 17.543 -0.779 1.00 91.12 109 LEU A O 1
ATOM 842 N N . PRO A 1 110 ? 6.066 17.833 -2.785 1.00 90.44 110 PRO A N 1
ATOM 843 C CA . PRO A 1 110 ? 4.980 16.930 -2.459 1.00 90.44 110 PRO A CA 1
ATOM 844 C C . PRO A 1 110 ? 5.467 15.484 -2.507 1.00 90.44 110 PRO A C 1
ATOM 846 O O . PRO A 1 110 ? 6.372 15.121 -3.258 1.00 90.44 110 PRO A O 1
ATOM 849 N N . ARG A 1 111 ? 4.824 14.640 -1.704 1.00 91.19 111 ARG A N 1
ATOM 850 C CA . ARG A 1 111 ? 5.084 13.206 -1.668 1.00 91.19 111 ARG A CA 1
ATOM 851 C C . ARG A 1 111 ? 3.803 12.454 -1.980 1.00 91.19 111 ARG A C 1
ATOM 853 O O . ARG A 1 111 ? 2.790 12.646 -1.316 1.00 91.19 111 ARG A O 1
ATOM 860 N N . LEU A 1 112 ? 3.875 11.590 -2.981 1.00 91.00 112 LEU A N 1
ATOM 861 C CA . LEU A 1 112 ? 2.824 10.647 -3.317 1.00 91.00 112 LEU A CA 1
ATOM 862 C C . LEU A 1 112 ? 2.918 9.419 -2.422 1.00 91.00 112 LEU A C 1
ATOM 864 O O . LEU A 1 112 ? 3.969 8.774 -2.314 1.00 91.00 112 LEU A O 1
ATOM 868 N N . GLU A 1 113 ? 1.774 9.060 -1.862 1.00 90.44 113 GLU A N 1
ATOM 869 C CA . GLU A 1 113 ? 1.516 7.753 -1.279 1.00 90.44 113 GLU A CA 1
ATOM 870 C C . GLU A 1 113 ? 0.518 7.005 -2.174 1.00 90.44 113 GLU A C 1
ATOM 872 O O . GLU A 1 113 ? -0.188 7.629 -2.961 1.00 90.44 113 GLU A O 1
ATOM 877 N N . ILE A 1 114 ? 0.567 5.670 -2.131 1.00 88.69 114 ILE A N 1
ATOM 878 C CA . ILE A 1 114 ? -0.301 4.792 -2.925 1.00 88.69 114 ILE A CA 1
ATOM 879 C C . ILE A 1 114 ? -0.892 3.746 -1.981 1.00 88.69 114 ILE A C 1
ATOM 881 O O . ILE A 1 114 ? -0.182 2.828 -1.554 1.00 88.69 114 ILE A O 1
ATOM 885 N N . ASP A 1 115 ? -2.184 3.857 -1.716 1.00 84.88 115 ASP A N 1
ATOM 886 C CA . ASP A 1 115 ? -2.972 3.028 -0.807 1.00 84.88 115 ASP A CA 1
ATOM 887 C C . ASP A 1 115 ? -3.887 2.067 -1.577 1.00 84.88 115 ASP A C 1
ATOM 889 O O . ASP A 1 115 ? -4.181 2.239 -2.748 1.00 84.88 115 ASP A O 1
ATOM 893 N N . GLY A 1 116 ? -4.347 0.971 -0.980 1.00 84.31 116 GLY A N 1
ATOM 894 C CA . GLY A 1 116 ? -5.262 0.054 -1.671 1.00 84.31 116 GLY A CA 1
ATOM 895 C C . GLY A 1 116 ? -6.716 0.513 -1.599 1.00 84.31 116 GLY A C 1
ATOM 896 O O . GLY A 1 116 ? -7.202 0.781 -0.504 1.00 84.31 116 GLY A O 1
ATOM 897 N N . ARG A 1 117 ? -7.476 0.506 -2.708 1.00 84.19 117 ARG A N 1
ATOM 898 C CA . ARG A 1 117 ? -8.936 0.693 -2.600 1.00 84.19 117 ARG A CA 1
ATOM 899 C C . ARG A 1 117 ? -9.599 -0.588 -2.104 1.00 84.19 117 ARG A C 1
ATOM 901 O O . ARG A 1 117 ? -9.401 -1.633 -2.732 1.00 84.19 117 ARG A O 1
ATOM 908 N N . PRO A 1 118 ? -10.422 -0.520 -1.040 1.00 85.38 118 PRO A N 1
ATOM 909 C CA . PRO A 1 118 ? -11.243 -1.643 -0.614 1.00 85.38 118 PRO A CA 1
ATOM 910 C C . PRO A 1 118 ? -12.063 -2.206 -1.779 1.00 85.38 118 PRO A C 1
ATOM 912 O O . PRO A 1 118 ? -12.839 -1.493 -2.415 1.00 85.38 118 PRO A O 1
ATOM 915 N N . SER A 1 119 ? -11.896 -3.492 -2.068 1.00 88.50 119 SER A N 1
ATOM 916 C CA . SER A 1 119 ? -12.769 -4.219 -2.990 1.00 88.50 119 SER A CA 1
ATOM 917 C C . SER A 1 119 ? -14.172 -4.367 -2.402 1.00 88.50 119 SER A C 1
ATOM 919 O O . SER A 1 119 ? -14.335 -4.466 -1.187 1.00 88.50 119 SER A O 1
ATOM 921 N N . GLN A 1 120 ? -15.186 -4.483 -3.264 1.00 87.56 120 GLN A N 1
ATOM 922 C CA . GLN A 1 120 ? -16.539 -4.834 -2.816 1.00 87.56 120 GLN A CA 1
ATOM 923 C C . GLN A 1 120 ? -16.546 -6.167 -2.055 1.00 87.56 120 GLN A C 1
ATOM 925 O O . GLN A 1 120 ? -17.186 -6.291 -1.019 1.00 87.56 120 GLN A O 1
ATOM 930 N N . ARG A 1 121 ? -15.707 -7.113 -2.495 1.00 88.06 121 ARG A N 1
ATOM 931 C CA . ARG A 1 121 ? -15.484 -8.387 -1.814 1.00 88.06 121 ARG A CA 1
ATOM 932 C C . ARG A 1 121 ? -15.096 -8.223 -0.346 1.00 88.06 121 ARG A C 1
ATOM 934 O O . ARG A 1 121 ? -15.521 -9.030 0.466 1.00 88.06 121 ARG A O 1
ATOM 941 N N . LEU A 1 122 ? -14.295 -7.213 0.005 1.00 88.69 122 LEU A N 1
ATOM 942 C CA . LEU A 1 122 ? -13.962 -6.957 1.406 1.00 88.69 122 LEU A CA 1
ATOM 943 C C . LEU A 1 122 ? -15.214 -6.620 2.215 1.00 88.69 122 LEU A C 1
ATOM 945 O O . LEU A 1 122 ? -15.437 -7.206 3.271 1.00 88.69 122 LEU A O 1
ATOM 949 N N . ALA A 1 123 ? -16.025 -5.689 1.712 1.00 88.06 123 ALA A N 1
ATOM 950 C CA . ALA A 1 123 ? -17.274 -5.324 2.363 1.00 88.06 123 ALA A CA 1
ATOM 951 C C . ALA A 1 123 ? -18.195 -6.546 2.488 1.00 88.06 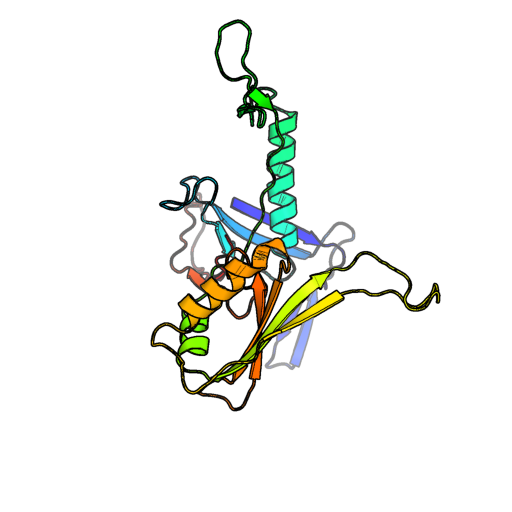123 ALA A C 1
ATOM 953 O O . ALA A 1 123 ? -18.729 -6.787 3.564 1.00 88.06 123 ALA A O 1
ATOM 954 N N . ASP A 1 124 ? -18.296 -7.366 1.440 1.00 89.25 124 ASP A N 1
ATOM 955 C CA . ASP A 1 124 ? -19.125 -8.572 1.435 1.00 89.25 124 ASP A CA 1
ATOM 956 C C . ASP A 1 124 ? -18.610 -9.643 2.413 1.00 89.25 124 ASP A C 1
ATOM 958 O O . ASP A 1 124 ? -19.406 -10.261 3.120 1.00 89.25 124 ASP A O 1
ATOM 962 N N . ASP A 1 125 ? -17.294 -9.861 2.484 1.00 90.75 125 ASP A N 1
ATOM 963 C CA . ASP A 1 125 ? -16.670 -10.836 3.386 1.00 90.75 125 ASP A CA 1
ATOM 964 C C . ASP A 1 125 ? -16.770 -10.378 4.855 1.00 90.75 125 ASP A C 1
ATOM 966 O O . ASP A 1 125 ? -16.957 -11.213 5.739 1.00 90.75 125 ASP A O 1
ATOM 970 N N . VAL A 1 126 ? -16.702 -9.069 5.132 1.00 90.06 126 VAL A N 1
ATOM 971 C CA . VAL A 1 126 ? -16.951 -8.501 6.472 1.00 90.06 126 VAL A CA 1
ATOM 972 C C . VAL A 1 126 ? -18.429 -8.587 6.845 1.00 90.06 126 VAL A C 1
ATOM 974 O O . VAL A 1 126 ? -18.746 -8.943 7.976 1.00 90.06 126 VAL A O 1
ATOM 977 N N . GLN A 1 127 ? -19.322 -8.268 5.907 1.00 90.69 127 GLN A N 1
ATOM 978 C CA . GLN A 1 127 ? -20.762 -8.198 6.148 1.00 90.69 127 GLN A CA 1
ATOM 979 C C . GLN A 1 127 ? -21.390 -9.582 6.326 1.00 90.69 127 GLN A C 1
ATOM 981 O O . GLN A 1 127 ? -22.256 -9.762 7.177 1.00 90.69 127 GLN A O 1
ATOM 986 N N . ASN A 1 128 ? -20.970 -10.554 5.515 1.00 90.19 128 ASN A N 1
ATOM 987 C CA . ASN A 1 128 ? -21.538 -11.902 5.514 1.00 90.19 128 ASN A CA 1
ATOM 988 C C . ASN A 1 128 ? -20.681 -12.910 6.291 1.00 90.19 128 ASN A C 1
ATOM 990 O O . ASN A 1 128 ? -21.132 -14.020 6.572 1.00 90.19 128 ASN A O 1
ATOM 994 N N . GLY A 1 129 ? -19.428 -12.569 6.595 1.00 88.94 129 GLY A N 1
ATOM 995 C CA . GLY A 1 129 ? -18.547 -13.386 7.418 1.00 88.94 129 GLY A CA 1
ATOM 996 C C . GLY A 1 129 ? -18.767 -13.181 8.912 1.00 88.94 129 GLY A C 1
ATOM 997 O O . GLY A 1 129 ? -19.657 -12.464 9.360 1.00 88.94 129 GLY A O 1
ATOM 998 N N . ARG A 1 130 ? -17.913 -13.824 9.711 1.00 90.81 130 ARG A N 1
ATOM 999 C CA . ARG A 1 130 ? -17.857 -13.609 11.160 1.00 90.81 130 ARG A CA 1
ATOM 1000 C C . ARG A 1 130 ? -16.545 -12.938 11.519 1.00 90.81 130 ARG A C 1
ATOM 1002 O O . ARG A 1 130 ? -15.482 -13.533 11.330 1.00 90.81 130 ARG A O 1
ATOM 1009 N N . LEU A 1 131 ? -16.613 -11.735 12.080 1.00 92.19 131 LEU A N 1
ATOM 1010 C CA . LEU A 1 131 ? -15.432 -11.085 12.632 1.00 92.19 131 LEU A CA 1
ATOM 1011 C C . LEU A 1 131 ? -14.922 -11.885 13.837 1.00 92.19 131 LEU A C 1
ATOM 1013 O O . LEU A 1 131 ? -15.682 -12.205 14.750 1.00 92.19 131 LEU A O 1
ATOM 1017 N N . THR A 1 132 ? -13.638 -12.232 13.828 1.00 92.06 132 THR A N 1
ATOM 1018 C CA . THR A 1 132 ? -13.002 -13.019 14.895 1.00 92.06 132 THR A CA 1
ATOM 1019 C C . THR A 1 132 ? -12.236 -12.156 15.890 1.00 92.06 132 THR A C 1
ATOM 1021 O O . THR A 1 132 ? -11.886 -12.642 16.958 1.00 92.06 132 THR A O 1
ATOM 1024 N N . GLY A 1 133 ? -11.942 -10.904 15.539 1.00 92.88 133 GLY A N 1
ATOM 1025 C CA . GLY A 1 133 ? -11.253 -9.951 16.405 1.00 92.88 133 GLY A CA 1
ATOM 1026 C C . GLY A 1 133 ? -10.622 -8.811 15.614 1.00 92.88 133 GLY A C 1
ATOM 1027 O O . GLY A 1 133 ? -10.365 -8.949 14.414 1.00 92.88 133 GLY A O 1
ATOM 1028 N N . ILE A 1 134 ? -10.365 -7.698 16.297 1.00 96.25 134 ILE A N 1
ATOM 1029 C CA . ILE A 1 134 ? -9.650 -6.542 15.751 1.00 96.25 134 ILE A CA 1
ATOM 1030 C C . ILE A 1 134 ? -8.473 -6.239 16.678 1.00 96.25 134 ILE A C 1
ATOM 1032 O O . ILE A 1 134 ? -8.621 -6.201 17.898 1.00 96.25 134 ILE A O 1
ATOM 1036 N N . VAL A 1 135 ? -7.291 -6.046 16.103 1.00 97.00 135 VAL A N 1
ATOM 1037 C CA . VAL A 1 135 ? -6.070 -5.695 16.832 1.00 97.00 135 VAL A CA 1
ATOM 1038 C C . VAL A 1 135 ? -5.510 -4.413 16.244 1.00 97.00 135 VAL A C 1
ATOM 1040 O O . VAL A 1 135 ? -5.027 -4.421 15.116 1.00 97.00 135 VAL A O 1
ATOM 1043 N N . LEU A 1 136 ? -5.554 -3.323 17.000 1.00 96.50 136 LEU A N 1
ATOM 1044 C CA . LEU A 1 136 ? -4.892 -2.074 16.640 1.00 96.50 136 LEU A CA 1
ATOM 1045 C C . LEU A 1 136 ? -3.405 -2.178 16.974 1.00 96.50 136 LEU A C 1
ATOM 1047 O O . LEU A 1 136 ? -3.046 -2.746 18.008 1.00 96.50 136 LEU A O 1
ATOM 1051 N N . LYS A 1 137 ? -2.544 -1.638 16.114 1.00 95.25 137 LYS A N 1
ATOM 1052 C CA . LYS A 1 137 ? -1.088 -1.740 16.225 1.00 95.25 137 LYS A CA 1
ATOM 1053 C C . LYS A 1 137 ? -0.445 -0.369 16.126 1.00 95.25 137 LYS A C 1
ATOM 1055 O O . LYS A 1 137 ? -0.822 0.455 15.296 1.00 95.25 137 LYS A O 1
ATOM 1060 N N . ARG A 1 138 ? 0.570 -0.146 16.958 1.00 94.94 138 ARG A N 1
ATOM 1061 C CA . ARG A 1 138 ? 1.499 0.976 16.821 1.00 94.94 138 ARG A CA 1
ATOM 1062 C C . ARG A 1 138 ? 2.928 0.500 17.015 1.00 94.94 138 ARG A C 1
ATOM 1064 O O . ARG A 1 138 ? 3.206 -0.308 17.905 1.00 94.94 138 ARG A O 1
ATOM 1071 N N . ALA A 1 139 ? 3.834 1.032 16.204 1.00 91.50 139 ALA A N 1
ATOM 1072 C CA . ALA A 1 139 ? 5.258 0.872 16.443 1.00 91.50 139 ALA A CA 1
ATOM 1073 C C . ALA A 1 139 ? 5.641 1.633 17.718 1.00 91.50 139 ALA A C 1
ATOM 1075 O O . ALA A 1 139 ? 5.144 2.732 17.970 1.00 91.50 139 ALA A O 1
ATOM 1076 N N . VAL A 1 140 ? 6.515 1.039 18.521 1.00 89.06 140 VAL A N 1
ATOM 1077 C CA . VAL A 1 140 ? 7.096 1.699 19.693 1.00 89.06 140 VAL A CA 1
ATOM 1078 C C . VAL A 1 140 ? 8.568 1.958 19.374 1.00 89.06 140 VAL A C 1
ATOM 1080 O O . VAL A 1 140 ? 9.203 1.095 18.762 1.00 89.06 140 VAL A O 1
ATOM 1083 N N . PRO A 1 141 ? 9.124 3.131 19.732 1.00 84.38 141 PRO A N 1
ATOM 1084 C CA . PRO A 1 141 ? 10.561 3.357 19.642 1.00 84.38 141 PRO A CA 1
ATOM 1085 C C . PRO A 1 141 ? 11.326 2.234 20.346 1.00 84.38 141 PRO A C 1
ATOM 1087 O O . PRO A 1 141 ? 10.834 1.678 21.325 1.00 84.38 141 PRO A O 1
ATOM 1090 N N . HIS A 1 142 ? 12.529 1.907 19.871 1.00 80.62 142 HIS A N 1
ATOM 1091 C CA . HIS A 1 142 ? 13.368 0.864 20.466 1.00 80.62 142 HIS A CA 1
ATOM 1092 C C . HIS A 1 142 ? 13.757 1.227 21.906 1.00 80.62 142 HIS A C 1
ATOM 1094 O O . HIS A 1 142 ? 14.798 1.825 22.161 1.00 80.62 142 HIS A O 1
ATOM 1100 N N . THR A 1 143 ? 12.895 0.878 22.854 1.00 81.25 143 THR A N 1
ATOM 1101 C CA . THR A 1 143 ? 13.094 1.103 24.282 1.00 81.25 143 THR A CA 1
ATOM 1102 C C . THR A 1 143 ? 13.444 -0.233 24.938 1.00 81.25 143 THR A C 1
ATOM 1104 O O . THR A 1 143 ? 12.696 -1.203 24.755 1.00 81.25 143 THR A O 1
ATOM 1107 N N . PRO A 1 144 ? 14.572 -0.317 25.671 1.00 85.31 144 PRO A N 1
ATOM 1108 C CA . PRO A 1 144 ? 14.928 -1.503 26.439 1.00 85.31 144 PRO A CA 1
ATOM 1109 C C . PRO A 1 144 ? 13.847 -1.856 27.461 1.00 85.31 144 PRO A C 1
ATOM 1111 O O . PRO A 1 144 ? 13.358 -0.989 28.188 1.00 85.31 144 PRO A O 1
ATOM 1114 N N . VAL A 1 145 ? 13.492 -3.134 27.545 1.00 86.19 145 VAL A N 1
ATOM 1115 C CA . VAL A 1 145 ? 12.503 -3.638 28.502 1.00 86.19 145 VAL A CA 1
ATOM 1116 C C . VAL A 1 145 ? 13.226 -4.148 29.744 1.00 86.19 145 VAL A C 1
ATOM 1118 O O . VAL A 1 145 ? 14.156 -4.946 29.649 1.00 86.19 145 VAL A O 1
ATOM 1121 N N . GLY A 1 146 ? 12.814 -3.675 30.924 1.00 86.50 146 GLY A N 1
ATOM 1122 C CA . GLY A 1 146 ? 13.373 -4.137 32.201 1.00 86.50 146 GLY A CA 1
ATOM 1123 C C . GLY A 1 146 ? 14.863 -3.831 32.387 1.00 86.50 146 GLY A C 1
ATOM 1124 O O . GLY A 1 146 ? 15.547 -4.560 33.096 1.00 86.50 146 GLY A O 1
ATOM 1125 N N . GLY A 1 147 ? 15.385 -2.797 31.717 1.00 84.50 147 GLY A N 1
ATOM 1126 C CA . GLY A 1 147 ? 16.808 -2.440 31.769 1.00 84.50 147 GLY A CA 1
ATOM 1127 C C . GLY A 1 147 ? 17.732 -3.390 30.998 1.00 84.50 147 GLY A C 1
ATOM 1128 O O . GLY A 1 147 ? 18.948 -3.234 31.062 1.00 84.50 147 GLY A O 1
ATOM 1129 N N . VAL A 1 148 ? 17.181 -4.355 30.252 1.00 92.00 148 VAL A N 1
ATOM 1130 C CA . VAL A 1 148 ? 17.958 -5.324 29.473 1.00 92.00 148 VAL A CA 1
ATOM 1131 C C . VAL A 1 148 ? 18.164 -4.793 28.046 1.00 92.00 148 VAL A C 1
ATOM 1133 O O . VAL A 1 148 ? 17.196 -4.694 27.291 1.00 92.00 148 VAL A O 1
ATOM 1136 N N . PRO A 1 149 ? 19.401 -4.465 27.622 1.00 85.62 149 PRO A N 1
ATOM 1137 C CA . PRO A 1 149 ? 19.643 -3.717 26.383 1.00 85.62 149 PRO A CA 1
ATOM 1138 C C . PRO A 1 149 ? 19.366 -4.512 25.099 1.00 85.62 149 PRO A C 1
ATOM 1140 O O . PRO A 1 149 ? 19.134 -3.916 24.053 1.00 85.62 149 PRO A O 1
ATOM 1143 N N . PHE A 1 150 ? 19.369 -5.847 25.160 1.00 89.12 150 PHE A N 1
ATOM 1144 C CA . PHE A 1 150 ? 19.096 -6.705 24.002 1.00 89.12 150 PHE A CA 1
ATOM 1145 C C . PHE A 1 150 ? 17.609 -7.066 23.838 1.00 89.12 150 PHE A C 1
ATOM 1147 O O . PHE A 1 150 ? 17.247 -7.729 22.868 1.00 89.12 150 PHE A O 1
ATOM 1154 N N . ILE A 1 151 ? 16.741 -6.641 24.765 1.00 89.38 151 ILE A N 1
ATOM 1155 C CA . ILE A 1 151 ? 15.293 -6.856 24.684 1.00 89.38 151 ILE A CA 1
ATOM 1156 C C . ILE A 1 151 ? 14.631 -5.501 24.473 1.00 89.38 151 ILE A C 1
ATOM 1158 O O . ILE A 1 151 ? 14.532 -4.701 25.399 1.00 89.38 151 ILE A O 1
ATOM 1162 N N . THR A 1 152 ? 14.153 -5.242 23.259 1.00 90.81 152 THR A N 1
ATOM 1163 C CA . THR A 1 152 ? 13.462 -3.988 22.930 1.00 90.81 152 THR A CA 1
ATOM 1164 C C . THR A 1 152 ? 11.991 -4.227 22.648 1.00 90.81 152 THR A C 1
ATOM 1166 O O . THR A 1 152 ? 11.641 -5.171 21.935 1.00 90.81 152 THR A O 1
ATOM 1169 N N . GLN A 1 153 ? 11.132 -3.330 23.126 1.00 88.88 153 GLN A N 1
ATOM 1170 C CA . GLN A 1 153 ? 9.739 -3.312 22.697 1.00 88.88 153 GLN A CA 1
ATOM 1171 C C . GLN A 1 153 ? 9.657 -2.863 21.231 1.00 88.88 153 GLN A C 1
ATOM 1173 O O . GLN A 1 153 ? 10.152 -1.797 20.881 1.00 88.88 153 GLN A O 1
ATOM 1178 N N . LYS A 1 154 ? 9.041 -3.687 20.375 1.00 90.19 154 LYS A N 1
ATOM 1179 C CA . LYS A 1 154 ? 8.869 -3.398 18.940 1.00 90.19 154 LYS A CA 1
ATOM 1180 C C . LYS A 1 154 ? 7.503 -2.789 18.621 1.00 90.19 154 LYS A C 1
ATOM 1182 O O . LYS A 1 154 ? 7.403 -1.872 17.810 1.00 90.19 154 LYS A O 1
ATOM 1187 N N . GLU A 1 155 ? 6.444 -3.307 19.239 1.00 92.44 155 GLU A N 1
ATOM 1188 C CA . GLU A 1 155 ? 5.076 -2.842 19.009 1.00 92.44 155 GLU A CA 1
ATOM 1189 C C . GLU A 1 155 ? 4.271 -2.788 20.311 1.00 92.44 155 GLU A C 1
ATOM 1191 O O . GLU A 1 155 ? 4.591 -3.448 21.305 1.00 92.44 155 GLU A O 1
ATOM 1196 N N . ALA A 1 156 ? 3.214 -1.985 20.293 1.00 93.12 156 ALA A N 1
ATOM 1197 C CA . ALA A 1 156 ? 2.142 -2.017 21.273 1.00 93.12 156 ALA A CA 1
ATOM 1198 C C . ALA A 1 156 ? 0.830 -2.285 20.537 1.00 93.12 156 ALA A C 1
ATOM 1200 O O . ALA A 1 156 ? 0.576 -1.712 19.474 1.00 93.12 156 ALA A O 1
ATOM 1201 N N . THR A 1 157 ? -0.000 -3.151 21.114 1.00 95.69 157 THR A N 1
ATOM 1202 C CA . THR A 1 157 ? -1.257 -3.577 20.497 1.00 95.69 157 THR A CA 1
ATOM 1203 C C . THR A 1 157 ? -2.436 -3.378 21.432 1.00 95.6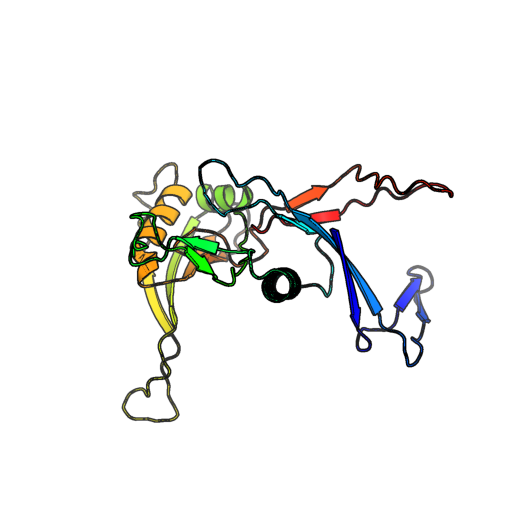9 157 THR A C 1
ATOM 1205 O O . THR A 1 157 ? -2.344 -3.745 22.604 1.00 95.69 157 THR A O 1
ATOM 1208 N N . LEU A 1 158 ? -3.559 -2.905 20.897 1.00 95.69 158 LEU A N 1
ATOM 1209 C CA . LEU A 1 158 ? -4.852 -2.886 21.579 1.00 95.69 158 LEU A CA 1
ATOM 1210 C C . LEU A 1 158 ? -5.770 -3.915 20.916 1.00 95.69 158 LEU A C 1
ATOM 1212 O O . LEU A 1 158 ? -6.045 -3.836 19.720 1.00 95.69 158 LEU A O 1
ATOM 1216 N N . ARG A 1 159 ? -6.216 -4.912 21.684 1.00 95.69 159 ARG A N 1
ATOM 1217 C CA . ARG A 1 159 ? -7.161 -5.927 21.207 1.00 95.69 159 ARG A CA 1
ATOM 1218 C C . ARG A 1 159 ? -8.578 -5.485 21.534 1.00 95.69 159 ARG A C 1
ATOM 1220 O O . ARG A 1 159 ? -8.878 -5.231 22.695 1.00 95.69 159 ARG A O 1
ATOM 1227 N N . LEU A 1 160 ? -9.419 -5.418 20.512 1.00 93.31 160 LEU A N 1
ATOM 1228 C CA . LEU A 1 160 ? -10.831 -5.095 20.640 1.00 93.31 160 LEU A CA 1
ATOM 1229 C C . LEU A 1 160 ? -11.644 -6.386 20.581 1.00 93.31 160 LEU A C 1
ATOM 1231 O O . LEU A 1 160 ? -11.457 -7.220 19.686 1.00 93.31 160 LEU A O 1
ATOM 1235 N N . GLU A 1 161 ? -12.546 -6.534 21.541 1.00 91.00 161 GLU A N 1
ATOM 1236 C CA . GLU A 1 161 ? -13.544 -7.592 21.541 1.00 91.00 161 GLU A CA 1
ATOM 1237 C C . GLU A 1 161 ? -14.754 -7.169 20.705 1.00 91.00 161 GLU A C 1
ATOM 1239 O O . GLU A 1 161 ? -15.095 -5.989 20.627 1.00 91.00 161 GLU A O 1
ATOM 1244 N N . ILE A 1 162 ? -15.379 -8.139 20.039 1.00 91.19 162 ILE A N 1
ATOM 1245 C CA . ILE A 1 162 ? -16.509 -7.892 19.147 1.00 91.19 162 ILE A CA 1
ATOM 1246 C C . ILE A 1 162 ? -17.736 -8.536 19.757 1.00 91.19 162 ILE A C 1
ATOM 1248 O O . ILE A 1 162 ? -17.858 -9.765 19.758 1.00 91.19 162 ILE A O 1
ATOM 1252 N N . ASP A 1 163 ? -18.658 -7.698 20.213 1.00 91.06 163 ASP A N 1
ATOM 1253 C CA . ASP A 1 163 ? -19.966 -8.146 20.653 1.00 91.06 163 ASP A CA 1
ATOM 1254 C C . ASP A 1 163 ? -20.815 -8.561 19.443 1.00 91.06 163 ASP A C 1
ATOM 1256 O O . ASP A 1 163 ? -21.332 -7.740 18.685 1.00 91.06 163 ASP A O 1
ATOM 1260 N N . GLN A 1 164 ? -20.937 -9.873 19.253 1.00 86.94 164 GLN A N 1
ATOM 1261 C CA . GLN A 1 164 ? -21.677 -10.458 18.136 1.00 86.94 164 GLN A CA 1
ATOM 1262 C C . GLN A 1 164 ? -23.196 -10.244 18.256 1.00 86.94 164 GLN A C 1
ATOM 1264 O O . GLN A 1 164 ? -23.897 -10.401 17.259 1.00 86.94 164 GLN A O 1
ATOM 1269 N N . GLY A 1 165 ? -23.712 -9.912 19.446 1.00 87.19 165 GLY A N 1
ATOM 1270 C CA . GLY A 1 165 ? -25.141 -9.695 19.686 1.00 87.19 165 GLY A CA 1
ATOM 1271 C C . GLY A 1 165 ? -25.651 -8.330 19.220 1.00 87.19 165 GLY A C 1
ATOM 1272 O O . GLY A 1 165 ? -26.852 -8.171 19.020 1.00 87.19 165 GLY A O 1
ATOM 1273 N N . HIS A 1 166 ? -24.749 -7.368 19.002 1.00 88.69 166 HIS A N 1
ATOM 1274 C CA . HIS A 1 166 ? -25.079 -5.973 18.683 1.00 88.69 166 HIS A CA 1
ATOM 1275 C C . HIS A 1 166 ? -24.525 -5.514 17.324 1.00 88.69 166 HIS A C 1
ATOM 1277 O O . HIS A 1 166 ? -24.281 -4.327 17.105 1.00 88.69 166 HIS A O 1
ATOM 1283 N N . LEU A 1 167 ? -24.314 -6.447 16.391 1.00 87.56 167 LEU A N 1
ATOM 1284 C CA . LEU A 1 167 ? -23.862 -6.113 15.040 1.00 87.56 167 LEU A CA 1
ATOM 1285 C C . LEU A 1 167 ? -24.962 -5.383 14.256 1.00 87.56 167 LEU A C 1
ATOM 1287 O O . LEU A 1 167 ? -26.127 -5.780 14.265 1.00 87.56 167 LEU A O 1
ATOM 1291 N N . THR A 1 168 ? -24.582 -4.319 13.552 1.00 89.00 168 THR A N 1
ATOM 1292 C CA . THR A 1 168 ? -25.490 -3.533 12.708 1.00 89.00 168 THR A CA 1
ATOM 1293 C C . THR A 1 168 ? -25.559 -4.090 11.282 1.00 89.00 168 THR A C 1
ATOM 1295 O O . THR A 1 168 ? -24.797 -4.972 10.885 1.00 89.00 168 THR A O 1
ATOM 1298 N N . ALA A 1 169 ? -26.452 -3.529 10.461 1.00 89.25 169 ALA A N 1
ATOM 1299 C CA . ALA A 1 169 ? -26.531 -3.848 9.036 1.00 89.25 169 ALA A CA 1
ATOM 1300 C C . ALA A 1 169 ? -25.340 -3.316 8.208 1.00 89.25 169 ALA A C 1
ATOM 1302 O O . ALA A 1 169 ? -25.185 -3.723 7.062 1.00 89.25 169 ALA A O 1
ATOM 1303 N N . ASN A 1 170 ? -24.513 -2.416 8.756 1.00 91.19 170 ASN A N 1
ATOM 1304 C CA . ASN A 1 170 ? -23.352 -1.837 8.073 1.00 91.19 170 ASN A CA 1
ATOM 1305 C C . ASN A 1 170 ? -22.077 -2.072 8.891 1.00 91.19 170 ASN A C 1
ATOM 1307 O O . ASN A 1 170 ? -21.420 -1.133 9.349 1.00 91.19 170 ASN A O 1
ATOM 1311 N N . ILE A 1 171 ? -21.725 -3.348 9.055 1.00 92.00 171 ILE A N 1
ATOM 1312 C CA . ILE A 1 171 ? -20.619 -3.780 9.918 1.00 92.00 171 ILE A CA 1
ATOM 1313 C C . ILE A 1 171 ? -19.319 -3.094 9.498 1.00 92.00 171 ILE A C 1
ATOM 1315 O O . ILE A 1 171 ? -18.588 -2.558 10.329 1.00 92.00 171 ILE A O 1
ATOM 1319 N N . TRP A 1 172 ? -19.032 -3.064 8.195 1.00 90.81 172 TRP A N 1
ATOM 1320 C CA . TRP A 1 172 ? -17.799 -2.462 7.697 1.00 90.81 172 TRP A CA 1
ATOM 1321 C C . TRP A 1 172 ? -17.739 -0.949 7.933 1.00 90.81 172 TRP A C 1
ATOM 1323 O O . TRP A 1 172 ? -16.692 -0.430 8.320 1.00 90.81 172 TRP A O 1
ATOM 1333 N N . GLY A 1 173 ? -18.851 -0.235 7.740 1.00 90.94 173 GLY A N 1
ATOM 1334 C CA . GLY A 1 173 ? -18.922 1.198 8.019 1.00 90.94 173 GLY A CA 1
ATOM 1335 C C . GLY A 1 173 ? -18.669 1.527 9.491 1.00 90.94 173 GLY A C 1
ATOM 1336 O O . GLY A 1 173 ? -17.971 2.499 9.786 1.00 90.94 173 GLY A O 1
ATOM 1337 N N . ASP A 1 174 ? -19.182 0.706 10.406 1.00 92.00 174 ASP A N 1
ATOM 1338 C CA . ASP A 1 174 ? -18.979 0.895 11.843 1.00 92.00 174 ASP A CA 1
ATOM 1339 C C . ASP A 1 174 ? -17.560 0.520 12.279 1.00 92.00 174 ASP A C 1
ATOM 1341 O O . ASP A 1 174 ? -16.936 1.278 13.022 1.00 92.00 174 ASP A O 1
ATOM 1345 N N . VAL A 1 175 ? -16.992 -0.564 11.734 1.00 92.31 175 VAL A N 1
ATOM 1346 C CA . VAL A 1 175 ? -15.574 -0.906 11.935 1.00 92.31 175 VAL A CA 1
ATOM 1347 C C . VAL A 1 175 ? -14.682 0.243 11.472 1.00 92.31 175 VAL A C 1
ATOM 1349 O O . VAL A 1 175 ? -13.847 0.704 12.243 1.00 92.31 175 VAL A O 1
ATOM 1352 N N . ARG A 1 176 ? -14.879 0.774 10.258 1.00 92.81 176 ARG A N 1
ATOM 1353 C CA . ARG A 1 176 ? -14.086 1.910 9.754 1.00 92.81 176 ARG A CA 1
ATOM 1354 C C . ARG A 1 176 ? -14.178 3.132 10.660 1.00 92.81 176 ARG A C 1
ATOM 1356 O O . ARG A 1 176 ? -13.167 3.787 10.887 1.00 92.81 176 ARG A O 1
ATOM 1363 N N . ARG A 1 177 ? -15.365 3.429 11.194 1.00 92.62 177 ARG A N 1
ATOM 1364 C CA . ARG A 1 177 ? -15.561 4.555 12.116 1.00 92.62 177 ARG A CA 1
ATOM 1365 C C . ARG A 1 177 ? -14.816 4.344 13.433 1.00 92.62 177 ARG A C 1
ATOM 1367 O O . ARG A 1 177 ? -14.172 5.274 13.907 1.00 92.62 177 ARG A O 1
ATOM 1374 N N . ALA A 1 178 ? -14.871 3.133 13.986 1.00 93.44 178 ALA A N 1
ATO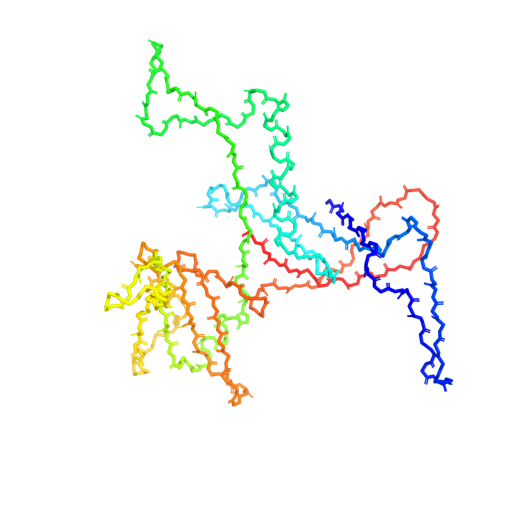M 1375 C CA . ALA A 1 178 ? -14.143 2.777 15.199 1.00 93.44 178 ALA A CA 1
ATOM 1376 C C . ALA A 1 178 ? -12.620 2.862 14.999 1.00 93.44 178 ALA A C 1
ATOM 1378 O O . ALA A 1 178 ? -11.922 3.399 15.851 1.00 93.44 178 ALA A O 1
ATOM 1379 N N . LEU A 1 179 ? -12.107 2.399 13.854 1.00 95.12 179 LEU A N 1
ATOM 1380 C CA . LEU A 1 179 ? -10.684 2.520 13.521 1.00 95.12 179 LEU A CA 1
ATOM 1381 C C . LEU A 1 179 ? -10.246 3.980 13.373 1.00 95.12 179 LEU A C 1
ATOM 1383 O O . LEU A 1 179 ? -9.222 4.367 13.930 1.00 95.12 179 LEU A O 1
ATOM 1387 N N . ALA A 1 180 ? -11.038 4.794 12.669 1.00 94.50 180 ALA A N 1
ATOM 1388 C CA . ALA A 1 180 ? -10.724 6.200 12.437 1.00 94.50 180 ALA A CA 1
ATOM 1389 C C . ALA A 1 180 ? -10.646 7.009 13.742 1.00 94.50 180 ALA A C 1
ATOM 1391 O O . ALA A 1 180 ? -9.833 7.926 13.842 1.00 94.50 180 ALA A O 1
ATOM 1392 N N . ALA A 1 181 ? -11.441 6.648 14.757 1.00 95.25 181 ALA A N 1
ATOM 1393 C CA . ALA A 1 181 ? -11.388 7.277 16.077 1.00 95.25 181 ALA A CA 1
ATOM 1394 C C . ALA A 1 181 ? -10.042 7.057 16.796 1.00 95.25 181 ALA A C 1
ATOM 1396 O O . ALA A 1 181 ? -9.600 7.917 17.553 1.00 95.25 181 ALA A O 1
ATOM 1397 N N . GLU A 1 182 ? -9.363 5.943 16.516 1.00 95.94 182 GLU A N 1
ATOM 1398 C CA . GLU A 1 182 ? -8.092 5.555 17.142 1.00 95.94 182 GLU A CA 1
ATOM 1399 C C . GLU A 1 182 ? -6.864 5.836 16.258 1.00 95.94 182 GLU A C 1
ATOM 1401 O O . GLU A 1 182 ? -5.723 5.582 16.662 1.00 95.94 182 GLU A O 1
ATOM 1406 N N . ALA A 1 183 ? -7.071 6.391 15.059 1.00 93.75 183 ALA A N 1
ATOM 1407 C CA . ALA A 1 183 ? -6.032 6.549 14.044 1.00 93.75 183 ALA A CA 1
ATOM 1408 C C . ALA A 1 183 ? -4.853 7.432 14.485 1.00 93.75 183 ALA A C 1
ATOM 1410 O O . ALA A 1 183 ? -3.725 7.224 14.043 1.00 93.75 183 ALA A O 1
ATOM 1411 N N . GLY A 1 184 ? -5.088 8.381 15.399 1.00 92.94 184 GLY A N 1
ATOM 1412 C CA . GLY A 1 184 ? -4.028 9.222 15.965 1.00 92.94 184 GLY A CA 1
ATOM 1413 C C . GLY A 1 184 ? -3.023 8.456 16.836 1.00 92.94 184 GLY A C 1
ATOM 1414 O O . GLY A 1 184 ? -1.878 8.882 16.964 1.00 92.94 184 GLY A O 1
ATOM 1415 N N . THR A 1 185 ? -3.427 7.321 17.414 1.00 95.06 185 THR A N 1
ATOM 1416 C CA . THR A 1 185 ? -2.590 6.523 18.329 1.00 95.06 185 THR A CA 1
ATOM 1417 C C . THR A 1 185 ? -2.098 5.233 17.681 1.00 95.06 185 THR A C 1
ATOM 1419 O O . THR A 1 185 ? -0.969 4.801 17.935 1.00 95.06 185 THR A O 1
ATOM 1422 N N . TYR A 1 186 ? -2.943 4.604 16.866 1.00 96.38 186 TYR A N 1
ATOM 1423 C CA . TYR A 1 186 ? -2.678 3.322 16.228 1.00 96.38 186 TYR A CA 1
ATOM 1424 C C . TYR A 1 186 ? -2.813 3.475 14.713 1.00 96.38 186 TYR A C 1
ATOM 1426 O O . TYR A 1 186 ? -3.940 3.512 14.231 1.00 96.38 186 TYR A O 1
ATOM 1434 N N . PRO A 1 187 ? -1.712 3.566 13.948 1.00 93.75 187 PRO A N 1
ATOM 1435 C CA . PRO A 1 187 ? -1.771 3.810 12.503 1.00 93.75 187 PRO A CA 1
ATOM 1436 C C . PRO A 1 187 ? -2.273 2.612 11.683 1.00 93.75 187 PRO A C 1
ATOM 1438 O O . PRO A 1 187 ? -2.743 2.792 10.563 1.00 93.75 187 PRO A O 1
ATOM 1441 N N . SER A 1 188 ? -2.187 1.384 12.206 1.00 94.88 188 SER A N 1
ATOM 1442 C CA . SER A 1 188 ? -2.685 0.199 11.501 1.00 94.88 188 SER A CA 1
ATOM 1443 C C . SER A 1 188 ? -3.521 -0.708 12.393 1.00 94.88 188 SER A C 1
ATOM 1445 O O . SER A 1 188 ? -3.412 -0.703 13.621 1.00 94.88 188 SER A O 1
ATOM 1447 N N . ALA A 1 189 ? -4.390 -1.495 11.764 1.00 96.19 189 ALA A N 1
ATOM 1448 C CA . ALA A 1 189 ? -5.202 -2.496 12.431 1.00 96.19 189 ALA A CA 1
ATOM 1449 C C . ALA A 1 189 ? -5.202 -3.815 11.667 1.00 96.19 189 ALA A C 1
ATOM 1451 O O . ALA A 1 189 ? -5.165 -3.857 10.441 1.00 96.19 189 ALA A O 1
ATOM 1452 N N . GLN A 1 190 ? -5.285 -4.909 12.413 1.00 95.62 190 GLN A N 1
ATOM 1453 C CA . GLN A 1 190 ? -5.429 -6.260 11.907 1.00 95.62 190 GLN A CA 1
ATOM 1454 C C . GLN A 1 190 ? -6.828 -6.775 12.245 1.00 95.62 190 GLN A C 1
ATOM 1456 O O . GLN A 1 190 ? -7.195 -6.875 13.413 1.00 95.62 190 GLN A O 1
ATOM 1461 N N . ILE A 1 191 ? -7.602 -7.122 11.224 1.00 94.62 191 ILE A N 1
ATOM 1462 C CA . ILE A 1 191 ? -8.977 -7.602 11.327 1.00 94.62 191 ILE A CA 1
ATOM 1463 C C . ILE A 1 191 ? -9.003 -9.076 10.935 1.00 94.62 191 ILE A C 1
ATOM 1465 O O . ILE A 1 191 ? -8.637 -9.446 9.819 1.00 94.62 191 ILE A O 1
ATOM 1469 N N . GLY A 1 192 ? -9.438 -9.929 11.855 1.00 94.06 192 GLY A N 1
ATOM 1470 C CA . GLY A 1 192 ? -9.684 -11.338 11.576 1.00 94.06 192 GLY A CA 1
ATOM 1471 C C . GLY A 1 192 ? -11.114 -11.556 11.089 1.00 94.06 192 GLY A C 1
ATOM 1472 O O . GLY A 1 192 ? -12.066 -11.136 11.746 1.00 94.06 192 GLY A O 1
ATOM 1473 N N . ILE A 1 193 ? -11.269 -12.230 9.951 1.00 93.25 193 ILE A N 1
ATOM 1474 C CA . ILE A 1 193 ? -12.564 -12.522 9.330 1.00 93.25 193 ILE A CA 1
ATOM 1475 C C . ILE A 1 193 ? -12.631 -14.017 9.031 1.00 93.25 193 ILE A C 1
ATOM 1477 O O . ILE A 1 193 ? -11.807 -14.555 8.287 1.00 93.25 193 ILE A O 1
ATOM 1481 N N . LYS A 1 194 ? -13.625 -14.707 9.584 1.00 92.94 194 LYS A N 1
ATOM 1482 C CA . LYS A 1 194 ? -13.980 -16.065 9.174 1.00 92.94 194 LYS A CA 1
ATOM 1483 C C . LYS A 1 194 ? -14.941 -15.976 7.996 1.00 92.94 194 LYS A C 1
ATOM 1485 O O . LYS A 1 194 ? -16.049 -15.464 8.142 1.00 92.94 194 LYS A O 1
ATOM 1490 N N . LEU A 1 195 ? -14.504 -16.469 6.841 1.00 90.81 195 LEU A N 1
ATOM 1491 C CA . LEU A 1 195 ? -15.271 -16.363 5.601 1.00 90.81 195 LEU A CA 1
ATOM 1492 C C . LEU A 1 195 ? -16.553 -17.218 5.662 1.00 90.81 195 LEU A C 1
ATOM 1494 O O . LEU A 1 195 ? -16.514 -18.326 6.198 1.00 90.81 195 LEU A O 1
ATOM 1498 N N . PRO A 1 196 ? -17.674 -16.772 5.071 1.00 80.50 196 PRO A N 1
ATOM 1499 C CA . PRO A 1 196 ? -18.936 -17.516 5.118 1.00 80.50 196 PRO A CA 1
ATOM 1500 C C . PRO A 1 196 ? -18.861 -18.843 4.351 1.00 80.50 196 PRO A C 1
ATOM 1502 O O . PRO A 1 196 ? -19.285 -19.885 4.841 1.00 80.50 196 PRO A O 1
ATOM 1505 N N . ALA A 1 197 ? -18.245 -18.830 3.165 1.00 78.81 197 ALA A N 1
ATOM 1506 C CA . ALA A 1 197 ? -18.155 -20.003 2.294 1.00 78.81 197 ALA A CA 1
ATOM 1507 C C . ALA A 1 197 ? -17.022 -20.978 2.668 1.00 78.81 197 ALA A C 1
ATOM 1509 O O . ALA A 1 197 ? -16.938 -22.079 2.126 1.00 78.81 197 ALA A O 1
ATOM 1510 N N . ARG A 1 198 ? -16.089 -20.579 3.543 1.00 77.19 198 ARG A N 1
ATOM 1511 C CA . ARG A 1 198 ? -14.881 -21.358 3.851 1.00 77.19 198 ARG A CA 1
ATOM 1512 C C . ARG A 1 198 ? -14.643 -21.361 5.352 1.00 77.19 198 ARG A C 1
ATOM 1514 O O . ARG A 1 198 ? -14.569 -20.308 5.959 1.00 77.19 198 ARG A O 1
ATOM 1521 N N . LYS A 1 199 ? -14.334 -22.518 5.946 1.00 80.00 199 LYS A N 1
ATOM 1522 C CA . LYS A 1 199 ? -13.898 -22.607 7.361 1.00 80.00 199 LYS A CA 1
ATOM 1523 C C . LYS A 1 199 ? -12.560 -21.890 7.657 1.00 80.00 199 LYS A C 1
ATOM 1525 O O . LYS A 1 199 ? -12.035 -22.021 8.757 1.00 80.00 199 LYS A O 1
ATOM 1530 N N . LYS A 1 200 ? -11.999 -21.157 6.691 1.00 87.50 200 LYS A N 1
ATOM 1531 C CA . LYS A 1 200 ? -10.725 -20.451 6.790 1.00 87.50 200 LYS A CA 1
ATOM 1532 C C . LYS A 1 200 ? -10.937 -19.053 7.371 1.00 87.50 200 LYS A C 1
ATOM 1534 O O . LYS A 1 200 ? -11.785 -18.301 6.893 1.00 87.50 200 LYS A O 1
ATOM 1539 N N . THR A 1 201 ? -10.108 -18.704 8.347 1.00 89.94 201 THR A N 1
ATOM 1540 C CA . THR A 1 201 ? -9.958 -17.329 8.828 1.00 89.94 201 THR A CA 1
ATOM 1541 C C . THR A 1 201 ? -8.914 -16.616 7.980 1.00 89.94 201 THR A C 1
ATOM 1543 O O . THR A 1 201 ? -7.833 -17.151 7.723 1.00 89.94 201 THR A O 1
ATOM 1546 N N . VAL A 1 202 ? -9.246 -15.416 7.526 1.00 91.19 202 VAL A N 1
ATOM 1547 C CA . VAL A 1 202 ? -8.334 -14.509 6.838 1.00 91.19 202 VAL A CA 1
ATOM 1548 C C . VAL A 1 202 ? -8.032 -13.351 7.771 1.00 91.19 202 VAL A C 1
ATOM 1550 O O . VAL A 1 202 ? -8.917 -12.849 8.457 1.00 91.19 202 VAL A O 1
ATOM 1553 N N . SER A 1 203 ? -6.771 -12.938 7.787 1.00 92.06 203 SER A N 1
ATOM 1554 C CA . SER A 1 203 ? -6.359 -11.718 8.454 1.00 92.06 203 SER A CA 1
ATOM 1555 C C . SER A 1 203 ? -6.168 -10.621 7.420 1.00 92.06 203 SER A C 1
ATOM 1557 O O . SER A 1 203 ? -5.399 -10.774 6.471 1.00 92.06 203 SER A O 1
ATOM 1559 N N . LEU A 1 204 ? -6.852 -9.511 7.633 1.00 91.31 204 LEU A N 1
ATOM 1560 C CA . LEU A 1 204 ? -6.733 -8.293 6.860 1.00 91.31 204 LEU A CA 1
ATOM 1561 C C . LEU A 1 204 ? -5.946 -7.269 7.671 1.00 91.31 204 LEU A C 1
ATOM 1563 O O . LEU A 1 204 ? -6.240 -7.084 8.842 1.00 91.31 204 LEU A O 1
ATOM 1567 N N . GLU A 1 205 ? -4.974 -6.604 7.060 1.00 92.94 205 GLU A N 1
ATOM 1568 C CA . GLU A 1 205 ? -4.347 -5.425 7.657 1.00 92.94 205 GLU A CA 1
ATOM 1569 C C . GLU A 1 205 ? -4.863 -4.180 6.943 1.00 92.94 205 GLU A C 1
ATOM 1571 O O . GLU A 1 205 ? -4.982 -4.194 5.716 1.00 92.94 205 GLU A O 1
ATOM 1576 N N . VAL A 1 206 ? -5.213 -3.144 7.699 1.00 92.88 206 VAL A N 1
ATOM 1577 C CA . VAL A 1 206 ? -5.783 -1.887 7.202 1.00 92.88 206 VAL A CA 1
ATOM 1578 C C . VAL A 1 206 ? -5.095 -0.695 7.848 1.00 92.88 206 VAL A C 1
ATOM 1580 O O . VAL A 1 206 ? -4.677 -0.759 9.005 1.00 92.88 206 VAL A O 1
ATOM 1583 N N . ASP A 1 207 ? -5.025 0.397 7.102 1.00 92.31 207 ASP A N 1
ATOM 1584 C CA . ASP A 1 207 ? -4.746 1.725 7.635 1.00 92.31 207 ASP A CA 1
ATOM 1585 C C . ASP A 1 207 ? -5.961 2.211 8.440 1.00 92.31 207 ASP A C 1
ATOM 1587 O O . ASP A 1 207 ? -7.105 2.105 7.986 1.00 92.31 207 ASP A O 1
ATOM 1591 N N . THR A 1 208 ? -5.741 2.700 9.659 1.00 93.69 208 THR A N 1
ATOM 1592 C CA . THR A 1 208 ? -6.840 3.071 10.568 1.00 93.69 208 THR A CA 1
ATOM 1593 C C . THR A 1 208 ? -7.506 4.388 10.201 1.00 93.69 208 THR A C 1
ATOM 1595 O O . THR A 1 208 ? -8.705 4.532 10.433 1.00 93.69 208 THR A O 1
ATOM 1598 N N . ALA A 1 209 ? -6.778 5.329 9.595 1.00 90.25 209 ALA A N 1
ATOM 1599 C CA . ALA A 1 209 ? -7.313 6.632 9.211 1.00 90.25 209 ALA A CA 1
ATOM 1600 C C . ALA A 1 209 ? -8.281 6.519 8.025 1.00 90.25 209 ALA A C 1
ATOM 1602 O O . ALA A 1 209 ? -9.321 7.175 7.978 1.00 90.25 209 ALA A O 1
ATOM 1603 N N . THR A 1 210 ? -7.944 5.673 7.057 1.00 85.56 210 THR A N 1
ATOM 1604 C CA . THR A 1 210 ? -8.683 5.535 5.796 1.00 85.56 210 THR A CA 1
ATOM 1605 C C . THR A 1 210 ? -9.603 4.312 5.779 1.00 85.56 210 THR A C 1
ATOM 1607 O O . THR A 1 210 ? -10.644 4.311 5.105 1.00 85.56 210 THR A O 1
ATOM 1610 N N . GLY A 1 211 ? -9.251 3.268 6.536 1.00 87.19 211 GLY A N 1
ATOM 1611 C CA . GLY A 1 211 ? -9.824 1.929 6.414 1.00 87.19 211 GLY A CA 1
ATOM 1612 C C . GLY A 1 211 ? -9.357 1.197 5.154 1.00 87.19 211 GLY A C 1
ATOM 1613 O O . GLY A 1 211 ? -9.957 0.187 4.779 1.00 87.19 211 GLY A O 1
ATOM 1614 N N . SER A 1 212 ? -8.339 1.715 4.464 1.00 87.50 212 SER A N 1
ATOM 1615 C CA . SER A 1 212 ? -7.808 1.108 3.251 1.00 87.50 212 SER A CA 1
ATOM 1616 C C . SER A 1 212 ? -7.033 -0.164 3.599 1.00 87.50 212 SER A C 1
ATOM 1618 O O . SER A 1 212 ? -6.212 -0.147 4.518 1.00 87.50 212 SER A O 1
ATOM 1620 N N . PRO A 1 213 ? -7.264 -1.285 2.897 1.00 88.56 213 PRO A N 1
ATOM 1621 C CA . PRO A 1 213 ? -6.440 -2.474 3.055 1.00 88.56 213 PRO A CA 1
ATOM 1622 C C . PRO A 1 213 ? -4.965 -2.157 2.758 1.00 88.56 213 PRO A C 1
ATOM 1624 O O . PRO A 1 213 ? -4.643 -1.369 1.869 1.00 88.56 213 PRO A O 1
ATOM 1627 N N . LEU A 1 214 ? -4.064 -2.831 3.468 1.00 84.44 214 LEU A N 1
ATOM 1628 C CA . LEU A 1 214 ? -2.620 -2.832 3.211 1.00 84.44 214 LEU A CA 1
ATOM 1629 C C . LEU A 1 214 ? -2.175 -4.101 2.466 1.00 84.44 214 LEU A C 1
ATOM 1631 O O . LEU A 1 214 ? -1.060 -4.167 1.948 1.00 84.44 214 LEU A O 1
ATOM 1635 N N . ASN A 1 215 ? -3.052 -5.109 2.368 1.00 80.62 215 ASN A N 1
ATOM 1636 C CA . ASN A 1 215 ? -2.781 -6.370 1.684 1.00 80.62 215 ASN A CA 1
ATOM 1637 C C . ASN A 1 215 ? -3.496 -6.489 0.326 1.00 80.62 215 ASN A C 1
ATOM 1639 O O . ASN A 1 215 ? -4.638 -6.079 0.149 1.00 80.62 215 ASN A O 1
ATOM 1643 N N . GLU A 1 216 ? -2.835 -7.130 -0.643 1.00 79.44 216 GLU A N 1
ATOM 1644 C CA . GLU A 1 216 ? -3.352 -7.210 -2.019 1.00 79.44 216 GLU A CA 1
ATOM 1645 C C . GLU A 1 216 ? -4.655 -7.991 -2.176 1.00 79.44 216 GLU A C 1
ATOM 1647 O O . GLU A 1 216 ? -5.370 -7.792 -3.155 1.00 79.44 216 GLU A O 1
ATOM 1652 N N . MET A 1 217 ? -4.963 -8.892 -1.241 1.00 82.38 217 MET A N 1
ATOM 1653 C CA . MET A 1 217 ? -6.110 -9.797 -1.349 1.00 82.38 217 MET A CA 1
ATOM 1654 C C . MET A 1 217 ? -7.441 -9.050 -1.468 1.00 82.38 217 MET A C 1
ATOM 1656 O O . MET A 1 217 ? -8.357 -9.541 -2.124 1.00 82.38 217 MET A O 1
ATOM 1660 N N . TYR A 1 218 ? -7.536 -7.882 -0.836 1.00 86.56 218 TYR A N 1
ATOM 1661 C CA . TYR A 1 218 ? -8.763 -7.102 -0.759 1.00 86.56 218 TYR A CA 1
ATOM 1662 C C . TYR A 1 218 ? -8.712 -5.809 -1.560 1.00 86.56 218 TYR A C 1
ATOM 1664 O O . TYR A 1 218 ? -9.612 -4.980 -1.414 1.00 86.56 218 TYR A O 1
ATOM 1672 N N . PHE A 1 219 ? -7.717 -5.642 -2.429 1.00 87.75 219 PHE A N 1
ATOM 1673 C CA . PHE A 1 219 ? -7.701 -4.518 -3.354 1.00 87.75 219 PHE A CA 1
ATOM 1674 C C . PHE A 1 219 ? -8.721 -4.725 -4.456 1.00 87.75 219 PHE A C 1
ATOM 1676 O O . PHE A 1 219 ? -8.906 -5.831 -4.975 1.00 87.75 219 PHE A O 1
ATOM 1683 N N . GLN A 1 220 ? -9.397 -3.642 -4.820 1.00 86.44 220 GLN A N 1
ATOM 1684 C CA . GLN A 1 220 ? -10.252 -3.647 -5.988 1.00 86.44 220 GLN A CA 1
ATOM 1685 C C . GLN A 1 220 ? -9.411 -4.016 -7.212 1.00 86.44 220 GLN A C 1
ATOM 1687 O O . GLN A 1 220 ? -8.396 -3.387 -7.497 1.00 86.44 220 GLN A O 1
ATOM 1692 N N . SER A 1 221 ? -9.837 -5.045 -7.934 1.00 86.62 221 SER A N 1
ATOM 1693 C CA . SER A 1 221 ? -9.220 -5.447 -9.191 1.00 86.62 221 SER A CA 1
ATOM 1694 C C . SER A 1 221 ? -10.292 -5.693 -10.234 1.00 86.62 221 SER A C 1
ATOM 1696 O O . SER A 1 221 ? -11.423 -6.054 -9.906 1.00 86.62 221 SER A O 1
ATOM 1698 N N . PHE A 1 222 ? -9.941 -5.439 -11.484 1.00 85.06 222 PHE A N 1
ATOM 1699 C CA . PHE A 1 222 ? -10.811 -5.661 -12.627 1.00 85.06 222 PHE A CA 1
ATOM 1700 C C . PHE A 1 222 ? -9.962 -5.984 -13.847 1.00 85.06 222 PHE A C 1
ATOM 1702 O O . PHE A 1 222 ? -8.790 -5.605 -13.930 1.00 85.06 222 PHE A O 1
ATOM 1709 N N . ASP A 1 223 ? -10.567 -6.702 -14.781 1.00 84.69 223 ASP A N 1
ATOM 1710 C CA . ASP A 1 223 ? -9.945 -6.962 -16.066 1.00 84.69 223 ASP A CA 1
ATOM 1711 C C . ASP A 1 223 ? -10.163 -5.746 -16.956 1.00 84.69 223 ASP A C 1
ATOM 1713 O O . ASP A 1 223 ? -11.289 -5.270 -17.130 1.00 84.69 223 ASP A O 1
ATOM 1717 N N . VAL A 1 224 ? -9.076 -5.235 -17.523 1.00 75.06 224 VAL A N 1
ATOM 1718 C CA . VAL A 1 224 ? -9.177 -4.219 -18.562 1.00 75.06 224 VAL A CA 1
ATOM 1719 C C . VAL A 1 224 ? -9.220 -4.945 -19.896 1.00 75.06 224 VAL A C 1
ATOM 1721 O O . VAL A 1 224 ? -8.232 -5.521 -20.344 1.00 75.06 224 VAL A O 1
ATOM 1724 N N . VAL A 1 225 ? -10.396 -4.952 -20.515 1.00 75.88 225 VAL A N 1
ATOM 1725 C CA . VAL A 1 225 ? -10.613 -5.520 -21.849 1.00 75.88 225 VAL A CA 1
ATOM 1726 C C . VAL A 1 225 ? -10.641 -4.408 -22.889 1.00 75.88 225 VAL A C 1
ATOM 1728 O O . VAL A 1 225 ? -10.952 -3.260 -22.577 1.00 75.88 225 VAL A O 1
ATOM 1731 N N . ASN A 1 226 ? -10.334 -4.743 -24.143 1.00 67.25 226 ASN A N 1
ATOM 1732 C CA . ASN A 1 226 ? -10.338 -3.794 -25.260 1.00 67.25 226 ASN A CA 1
ATOM 1733 C C . ASN A 1 226 ? -9.413 -2.585 -25.057 1.00 67.25 226 ASN A C 1
ATOM 1735 O O . ASN A 1 226 ? -9.685 -1.502 -25.585 1.00 67.25 226 ASN A O 1
ATOM 1739 N N . ILE A 1 227 ? -8.285 -2.766 -24.357 1.00 62.03 227 ILE A N 1
ATOM 1740 C CA . ILE A 1 227 ? -7.164 -1.844 -24.528 1.00 62.03 227 ILE A CA 1
ATOM 1741 C C . ILE A 1 227 ? -6.697 -2.033 -25.970 1.00 62.03 227 ILE A C 1
ATOM 1743 O O . ILE A 1 227 ? -5.968 -2.965 -26.290 1.00 62.03 227 ILE A O 1
ATOM 1747 N N . ASN A 1 228 ? -7.184 -1.182 -26.865 1.00 54.84 228 ASN A N 1
ATOM 1748 C CA . ASN A 1 228 ? -6.610 -1.009 -28.184 1.00 54.84 228 ASN A CA 1
ATOM 1749 C C . ASN A 1 228 ? -5.631 0.148 -28.038 1.00 54.84 228 ASN A C 1
ATOM 1751 O O . ASN A 1 228 ? -6.048 1.308 -28.168 1.00 54.84 228 ASN A O 1
ATOM 1755 N N . PRO A 1 229 ? -4.366 -0.116 -27.668 1.00 53.06 229 PRO A N 1
ATOM 1756 C CA . PRO A 1 229 ? -3.418 0.964 -27.640 1.00 53.06 229 PRO A CA 1
ATOM 1757 C C . PRO A 1 229 ? -3.316 1.419 -29.096 1.00 53.06 229 PRO A C 1
ATOM 1759 O O . PRO A 1 229 ? -2.968 0.635 -29.979 1.00 53.06 229 PRO A O 1
ATOM 1762 N N . ARG A 1 230 ? -3.731 2.656 -29.388 1.00 36.69 230 ARG A N 1
ATOM 1763 C CA . ARG A 1 230 ? -3.654 3.218 -30.741 1.00 36.69 230 ARG A CA 1
ATOM 1764 C C . ARG A 1 230 ? -2.186 3.481 -31.098 1.00 36.69 230 ARG A C 1
ATOM 1766 O O . ARG A 1 230 ? -1.804 4.609 -31.363 1.00 36.69 230 ARG A O 1
ATOM 1773 N N . TRP A 1 231 ? -1.363 2.442 -31.138 1.00 45.09 231 TRP A N 1
ATOM 1774 C CA . TRP A 1 231 ? -0.059 2.444 -31.777 1.00 45.09 231 TRP A CA 1
ATOM 1775 C C . TRP A 1 231 ? -0.261 1.934 -33.206 1.00 45.09 231 TRP A C 1
ATOM 1777 O O . TRP A 1 231 ? 0.085 0.811 -33.553 1.00 45.09 231 TRP A O 1
ATOM 1787 N N . ARG A 1 232 ? -0.902 2.748 -34.051 1.00 39.47 232 ARG A N 1
ATOM 1788 C CA . ARG A 1 232 ? -0.750 2.621 -35.508 1.00 39.47 232 ARG A CA 1
ATOM 1789 C C . ARG A 1 232 ? 0.306 3.649 -35.901 1.00 39.47 232 ARG A C 1
ATOM 1791 O O . ARG A 1 232 ? 0.018 4.835 -35.916 1.00 39.47 232 ARG A O 1
ATOM 1798 N N . SER A 1 233 ? 1.530 3.214 -36.177 1.00 38.84 233 SER A N 1
ATOM 1799 C CA . SER A 1 233 ? 1.893 2.850 -37.547 1.00 38.84 233 SER A CA 1
ATOM 1800 C C . SER A 1 233 ? 2.438 1.423 -37.716 1.00 38.84 233 SER A C 1
ATOM 1802 O O . SER A 1 233 ? 3.499 1.095 -37.204 1.00 38.84 233 SER A O 1
ATOM 1804 N N . ARG A 1 234 ? 1.719 0.663 -38.560 1.00 40.38 234 ARG A N 1
ATOM 1805 C CA . ARG A 1 234 ? 2.144 -0.482 -39.395 1.00 40.38 234 ARG A CA 1
ATOM 1806 C C . ARG A 1 234 ? 2.884 -1.640 -38.705 1.00 40.38 234 ARG A C 1
ATOM 1808 O O . ARG A 1 234 ? 4.098 -1.730 -38.798 1.00 40.38 234 ARG A O 1
ATOM 1815 N N . LEU A 1 235 ? 2.131 -2.613 -38.196 1.00 32.88 235 LEU A N 1
ATOM 1816 C CA . LEU A 1 235 ? 1.932 -3.943 -38.805 1.00 32.88 235 LEU A CA 1
ATOM 1817 C C . LEU A 1 235 ? 1.023 -4.793 -37.892 1.00 32.88 235 LEU A C 1
ATOM 1819 O O . LEU A 1 235 ? 0.822 -4.478 -36.725 1.00 32.88 235 LEU A O 1
ATOM 1823 N N . ASP A 1 236 ? 0.379 -5.772 -38.511 1.00 35.38 236 ASP A N 1
ATOM 1824 C CA . ASP A 1 236 ? -0.760 -6.603 -38.095 1.00 35.38 236 ASP A CA 1
ATOM 1825 C C . ASP A 1 236 ? -0.767 -7.158 -36.651 1.00 35.38 236 ASP A C 1
ATOM 1827 O O . ASP A 1 236 ? 0.257 -7.524 -36.095 1.00 35.38 236 ASP A O 1
ATOM 1831 N N . ARG A 1 237 ? -1.903 -7.030 -35.946 1.00 33.84 237 ARG A N 1
ATOM 1832 C CA . ARG A 1 237 ? -2.994 -8.012 -35.690 1.00 33.84 237 ARG A CA 1
ATOM 1833 C C . ARG A 1 237 ? -2.723 -8.980 -34.525 1.00 33.84 237 ARG A C 1
ATOM 1835 O O . ARG A 1 237 ? -1.721 -9.672 -34.491 1.00 33.84 237 ARG A O 1
ATOM 1842 N N . TRP A 1 238 ? -3.755 -9.080 -33.679 1.00 32.31 238 TRP A N 1
ATOM 1843 C CA . TRP A 1 238 ? -3.988 -10.047 -32.597 1.00 32.31 238 TRP A CA 1
ATOM 1844 C C . TRP A 1 238 ? -3.103 -9.938 -31.358 1.00 32.31 238 TRP A C 1
ATOM 1846 O O . TRP A 1 238 ? -2.152 -10.682 -31.236 1.00 32.31 238 TRP A O 1
ATOM 1856 N N . PHE A 1 239 ? -3.531 -9.138 -30.377 1.00 27.14 239 PHE A N 1
ATOM 1857 C CA . PHE A 1 239 ? -3.474 -9.529 -28.963 1.00 27.14 239 PHE A CA 1
ATOM 1858 C C . PHE A 1 239 ? -4.620 -8.836 -28.214 1.00 27.14 239 PHE A C 1
ATOM 1860 O O . PHE A 1 239 ? -4.619 -7.621 -28.039 1.00 27.14 239 PHE A O 1
ATOM 1867 N N . ALA A 1 240 ? -5.619 -9.606 -27.780 1.00 27.66 240 ALA A N 1
ATOM 1868 C CA . ALA A 1 240 ? -6.482 -9.186 -26.684 1.00 27.66 240 ALA A CA 1
ATOM 1869 C C . ALA A 1 240 ? -5.709 -9.485 -25.395 1.00 27.66 240 ALA A C 1
ATOM 1871 O O . ALA A 1 240 ? -5.692 -10.621 -24.930 1.00 27.66 240 ALA A O 1
ATOM 1872 N N . ILE A 1 241 ? -4.998 -8.492 -24.861 1.00 28.14 241 ILE A N 1
ATOM 1873 C CA . ILE A 1 241 ? -4.362 -8.622 -23.549 1.00 28.14 241 ILE A CA 1
ATOM 1874 C C . ILE A 1 241 ? -5.460 -8.376 -22.516 1.00 28.14 241 ILE A C 1
ATOM 1876 O O . ILE A 1 241 ? -5.905 -7.243 -22.349 1.00 28.14 241 ILE A O 1
ATOM 1880 N N . SER A 1 242 ? -5.931 -9.432 -21.851 1.00 26.31 242 SER A N 1
ATOM 1881 C CA . SER A 1 242 ? -6.653 -9.276 -20.589 1.00 26.31 242 SER A CA 1
ATOM 1882 C C . SER A 1 242 ? -5.610 -9.095 -19.492 1.00 26.31 242 SER A C 1
ATOM 1884 O O . SER A 1 242 ? -4.933 -10.057 -19.122 1.00 26.31 242 SER A O 1
ATOM 1886 N N . SER A 1 243 ? -5.442 -7.877 -18.987 1.00 33.66 243 SER A N 1
ATOM 1887 C CA . SER A 1 243 ? -4.624 -7.644 -17.800 1.00 33.66 243 SER A CA 1
ATOM 1888 C C . SER A 1 243 ? -5.520 -7.386 -16.594 1.00 33.66 243 SER A C 1
ATOM 1890 O O . SER A 1 243 ? -6.489 -6.625 -16.658 1.00 33.66 243 SER A O 1
ATOM 1892 N N . ARG A 1 244 ? -5.204 -8.051 -15.476 1.00 30.77 244 ARG A N 1
ATOM 1893 C CA . ARG A 1 244 ? -5.792 -7.717 -14.178 1.00 30.77 244 ARG A CA 1
ATOM 1894 C C . ARG A 1 244 ? -5.136 -6.444 -13.687 1.00 30.77 244 ARG A C 1
ATOM 1896 O O . ARG A 1 244 ? -3.967 -6.449 -13.292 1.00 30.77 244 ARG A O 1
ATOM 1903 N N . ALA A 1 245 ? -5.898 -5.366 -13.689 1.00 37.78 245 ALA A N 1
ATOM 1904 C CA . ALA A 1 245 ? -5.499 -4.140 -13.041 1.00 37.78 245 ALA A CA 1
ATOM 1905 C C . ALA A 1 245 ? -5.910 -4.171 -11.570 1.00 37.78 245 ALA A C 1
ATOM 1907 O O . ALA A 1 245 ? -6.976 -4.674 -11.210 1.00 37.78 245 ALA A O 1
ATOM 1908 N N . CYS A 1 246 ? -5.046 -3.640 -10.714 1.00 33.38 246 CYS A N 1
ATOM 1909 C CA . CYS A 1 246 ? -5.306 -3.447 -9.302 1.00 33.38 246 CYS A CA 1
ATOM 1910 C C . CYS A 1 246 ? -5.410 -1.943 -9.038 1.00 33.38 246 CYS A C 1
ATOM 1912 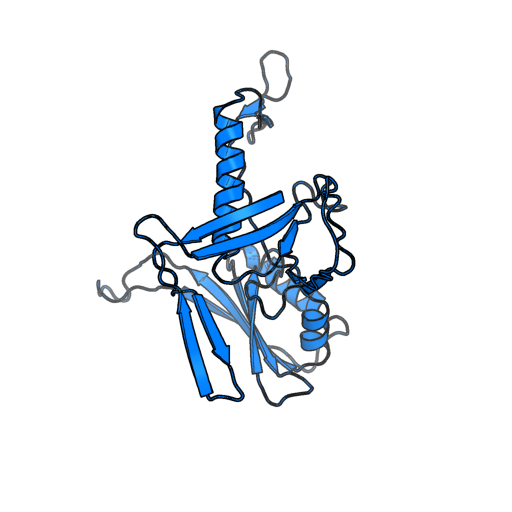O O . CYS A 1 246 ? -4.508 -1.168 -9.359 1.00 33.38 246 CYS A O 1
ATOM 1914 N N . CYS A 1 247 ? -6.540 -1.535 -8.482 1.00 35.88 247 CYS A N 1
ATOM 1915 C CA . CYS A 1 247 ? -6.818 -0.170 -8.081 1.00 35.88 247 CYS A CA 1
ATOM 1916 C C . CYS A 1 247 ? -6.123 0.081 -6.739 1.00 35.88 247 CYS A C 1
ATOM 1918 O O . CYS A 1 247 ? -6.605 -0.344 -5.682 1.00 35.88 247 CYS A O 1
ATOM 1920 N N . ARG A 1 248 ? -4.976 0.757 -6.789 1.00 30.70 248 ARG A N 1
ATOM 1921 C CA . ARG A 1 248 ? -4.320 1.318 -5.611 1.00 30.70 248 ARG A CA 1
ATOM 1922 C C . ARG A 1 248 ? -4.222 2.838 -5.798 1.00 30.70 248 ARG A C 1
ATOM 1924 O O . ARG A 1 248 ? -3.674 3.267 -6.807 1.00 30.70 248 ARG A O 1
ATOM 1931 N N . PHE A 1 249 ? -4.834 3.590 -4.888 1.00 42.22 249 PHE A N 1
ATOM 1932 C CA . PHE A 1 249 ? -4.984 5.041 -4.826 1.00 42.22 249 PHE A CA 1
ATOM 1933 C C . PHE A 1 249 ? -3.960 5.627 -3.880 1.00 42.22 249 PHE A C 1
ATOM 1935 O O . PHE A 1 249 ? -4.134 5.429 -2.663 1.00 42.22 249 PHE A O 1
#

Organism: NCBI:txid2759526

Secondary structure (DSSP, 8-state):
-EEEEEETTSPPEEEEETTTTEEEEEPPPTT--EEEEEEEEEEEEEPTT-TT-EEEEEE--TT--HHHHHHHHHHHHHHHHHH-TTSSEEE-TT--B-TTSSBPEEE--------BPBPHHHHHHHHHSEEEEEEEEEEEEEEEETTEEEEEEEEEEEEEP--GGG--TTHHHHHHHHHHHHTTT-SEEEEEEE-SSSS-EEEEEEETTT--BSSGGGB-EEEE--------SS--------EEEEEB-

Sequence (249 aa):
MLVRHSDKHSAESVYSDILSDTFTAHAKGAAEGGETGVHIFLSLAPEAAIPNRYTCIIEKAAGISVTTIRRFLNRLIHDEYDEDPTSFSYPHPGGQRTRAGKVAMERCLPRLEIDGRPSQRLADDVQNGRLTGIVLKRAVPHTPVGGVPFITQKEATLRLEIDQGHLTANIWGDVRRALAAEAGTYPSAQIGIKLPARKKTVSLEVDTATGSPLNEMYFQSFDVVNINPRWRSRLDRWFAISSRACCRF